Protein AF-0000000079471180 (afdb_homodimer)

Radius of gyration: 21.15 Å; Cα contacts (8 Å, |Δi|>4): 676; chains: 2; bounding box: 37×64×53 Å

Secondary structure (DSSP, 8-state):
--EEE--GGGGGGHHHHHHHHHHHHHTSSS--TTGGG---GGGGHHHHHTT-EEEEE-TTS-EEEEEEEEEETTEEEEEEEEE-GGGTTSSHHHHHHHHHHHHHHHTT-SEEEEEEESS-TTTHHHHHHTT-EEPPGGG--HHHHHHHHHHHHHHHHHEEEEEEE-/--EEE--GGGGGGHHHHHHHHHHHHHTSSS--SSGGG---GGGGHHHHHTT-EEEEE-TTS-EEEEEEEEEETTEEEEEEEEE-GGGTTSSHHHHHHHHHHHHHHHTT-SEEEEEEESS-TTTHHHHHHTT-EEPPGGG--HHHHHHHHHHHHHHHHHEEEEEEE-

Nearest PDB structures (foldseek):
  4qvt-assembly5_H  TM=8.448E-01  e=2.213E-06  Escherichia coli K-12
  2pdo-assembly1_A  TM=8.383E-01  e=2.213E-06  Shigella flexneri 2a str. 2457T
  4qvt-assembly2_D  TM=8.418E-01  e=2.514E-06  Escherichia coli K-12
  5isv-assembly2_B  TM=8.733E-01  e=1.701E-05  Escherichia coli O157:H7
  2cnt-assembly4_D  TM=8.100E-01  e=5.026E-05  Salmonella enterica subsp. enterica serovar Typhimurium str. LT2

Solvent-accessible surface area (backbone atoms only — not comparable to full-atom values): 17245 Å² total; per-residue (Å²): 124,52,73,42,73,53,54,82,86,48,34,75,52,48,35,53,27,43,43,37,6,26,54,28,5,58,52,13,82,8,49,39,51,61,55,68,62,54,56,50,46,76,69,46,48,65,24,47,75,70,69,35,25,34,27,31,28,45,95,84,68,42,70,42,26,40,40,35,32,48,80,55,98,48,30,38,34,50,75,48,73,34,46,20,56,96,55,54,94,67,55,54,66,57,54,49,52,51,50,52,53,51,50,40,49,75,73,65,31,49,31,38,34,38,70,45,27,52,58,28,66,77,35,31,52,40,42,39,76,72,60,31,40,76,51,52,81,92,72,47,54,64,72,55,49,50,51,50,50,53,52,38,51,52,55,43,66,30,51,40,42,35,37,29,78,95,123,51,74,42,74,54,54,83,86,46,33,77,53,49,35,54,28,43,44,38,6,25,54,28,5,55,54,14,81,7,46,39,53,59,56,68,63,54,55,51,46,75,69,45,47,65,25,47,75,69,70,35,27,34,28,30,29,45,95,84,68,44,71,42,27,39,40,35,32,47,78,55,98,49,31,39,34,49,74,48,73,34,47,19,58,95,56,53,94,68,56,54,66,57,54,49,52,50,51,52,52,52,49,40,48,75,72,65,31,48,31,38,34,36,70,44,28,51,59,31,65,77,34,32,52,41,42,40,75,72,61,32,41,77,50,51,81,92,73,47,54,65,72,57,47,52,52,50,51,54,51,38,50,54,51,42,67,30,51,42,42,34,36,29,81,93

Sequence (332 aa):
MIVRLATEADLPRLPEIELSAVDAFLTTSIPPGPLSTVTPAEGWRDALEHGTLWVIDGQQGTPVGFLGAHRDRGELHILEFDVEVGHQGKGLGRLLLNHVIAWARAEGLSEVTLTTFRSIAWNGPFYGKMGFVEIPDADMPRHLADTLKAERARNLEERCAMWLILMIVRLATEADLPRLPEIELSAVDAFLTTSIPPGPLSTVTPAEGWRDALEHGTLWVIDGQQGTPVGFLGAHRDRGELHILEFDVEVGHQGKGLGRLLLNHVIAWARAEGLSEVTLTTFRSIAWNGPFYGKMGFVEIPDADMPRHLADTLKAERARNLEERCAMWLIL

InterPro domains:
  IPR000182 GNAT domain [PF00583] (46-132)
  IPR000182 GNAT domain [PS51186] (1-151)
  IPR016181 Acyl-CoA N-acyltransferase [SSF55729] (1-139)

Organism: NCBI:txid2803784

pLDDT: mean 86.08, std 16.42, range [31.69, 98.56]

Structure (mmCIF, N/CA/C/O backbone):
data_AF-0000000079471180-model_v1
#
loop_
_entity.id
_entity.type
_entity.pdbx_description
1 polymer 'GNAT family N-acetyltransferase'
#
loop_
_atom_site.group_PDB
_atom_site.id
_atom_site.type_symbol
_atom_site.label_atom_id
_atom_site.label_alt_id
_atom_site.label_comp_id
_atom_site.label_asym_id
_atom_site.label_entity_id
_atom_site.label_seq_id
_atom_site.pdbx_PDB_ins_code
_atom_site.Cartn_x
_atom_site.Cartn_y
_atom_site.Cartn_z
_atom_site.occupancy
_atom_site.B_iso_or_equiv
_atom_site.auth_seq_id
_atom_site.auth_comp_id
_atom_site.auth_asym_id
_atom_site.auth_atom_id
_atom_site.pdbx_PDB_model_num
ATOM 1 N N . MET A 1 1 ? -1.801 27.359 -8.977 1 73.81 1 MET A N 1
ATOM 2 C CA . MET A 1 1 ? -2.271 26.375 -7.996 1 73.81 1 MET A CA 1
ATOM 3 C C . MET A 1 1 ? -2.279 26.984 -6.594 1 73.81 1 MET A C 1
ATOM 5 O O . MET A 1 1 ? -1.297 27.594 -6.168 1 73.81 1 MET A O 1
ATOM 9 N N . ILE A 1 2 ? -3.459 27.109 -6.082 1 88.56 2 ILE A N 1
ATOM 10 C CA . ILE A 1 2 ? -3.693 27.859 -4.852 1 88.56 2 ILE A CA 1
ATOM 11 C C . ILE A 1 2 ? -4.016 26.891 -3.713 1 88.56 2 ILE A C 1
ATOM 13 O O . ILE A 1 2 ? -4.82 25.969 -3.883 1 88.56 2 ILE A O 1
ATOM 17 N N . VAL A 1 3 ? -3.273 27.062 -2.584 1 96.69 3 VAL A N 1
ATOM 18 C CA . VAL A 1 3 ? -3.621 26.359 -1.352 1 96.69 3 VAL A CA 1
ATOM 19 C C . VAL A 1 3 ? -4.602 27.203 -0.538 1 96.69 3 VAL A C 1
ATOM 21 O O . VAL A 1 3 ? -4.398 28.406 -0.36 1 96.69 3 VAL A O 1
ATOM 24 N N . ARG A 1 4 ? -5.66 26.594 -0.109 1 97 4 ARG A N 1
ATOM 25 C CA . ARG A 1 4 ? -6.652 27.281 0.708 1 97 4 ARG A CA 1
ATOM 26 C C . ARG A 1 4 ? -7.293 26.344 1.715 1 97 4 ARG A C 1
ATOM 28 O O . ARG A 1 4 ? -7.156 25.125 1.601 1 97 4 ARG A O 1
ATOM 35 N N . LEU A 1 5 ? -8.031 26.984 2.674 1 97.5 5 LEU A N 1
ATOM 36 C CA . LEU A 1 5 ? -8.867 26.172 3.547 1 97.5 5 LEU A CA 1
ATOM 37 C C . LEU A 1 5 ? -10.023 25.547 2.766 1 97.5 5 LEU A C 1
ATOM 39 O O . LEU A 1 5 ? -10.609 26.203 1.902 1 97.5 5 LEU A O 1
ATOM 43 N N . ALA A 1 6 ? -10.305 24.312 3.107 1 97.62 6 ALA A N 1
ATOM 44 C CA . ALA A 1 6 ? -11.43 23.641 2.479 1 97.62 6 ALA A CA 1
ATOM 45 C C . ALA A 1 6 ? -12.758 24.25 2.926 1 97.62 6 ALA A C 1
ATOM 47 O O . ALA A 1 6 ? -12.844 24.844 4 1 97.62 6 ALA A O 1
ATOM 48 N N . THR A 1 7 ? -13.758 24.141 2.074 1 96.62 7 THR A N 1
ATOM 49 C CA . THR A 1 7 ? -15.141 24.469 2.406 1 96.62 7 THR A CA 1
ATOM 50 C C . THR A 1 7 ? -16.031 23.219 2.332 1 96.62 7 THR A C 1
ATOM 52 O O . THR A 1 7 ? -15.586 22.156 1.892 1 96.62 7 THR A O 1
ATOM 55 N N . GLU A 1 8 ? -17.297 23.359 2.807 1 96.19 8 GLU A N 1
ATOM 56 C CA . GLU A 1 8 ? -18.25 22.266 2.752 1 96.19 8 GLU A CA 1
ATOM 57 C C . GLU A 1 8 ? -18.391 21.719 1.331 1 96.19 8 GLU A C 1
ATOM 59 O O . GLU A 1 8 ? -18.562 20.516 1.132 1 96.19 8 GLU A O 1
ATOM 64 N N . ALA A 1 9 ? -18.25 22.562 0.424 1 95.31 9 ALA A N 1
ATOM 65 C CA . ALA A 1 9 ? -18.453 22.203 -0.976 1 95.31 9 ALA A CA 1
ATOM 66 C C . ALA A 1 9 ? -17.344 21.297 -1.474 1 95.31 9 ALA A C 1
ATOM 68 O O . ALA A 1 9 ? -17.5 20.609 -2.49 1 95.31 9 ALA A O 1
ATOM 69 N N . ASP A 1 10 ? -16.219 21.25 -0.769 1 96.25 10 ASP A N 1
ATOM 70 C CA . ASP A 1 10 ? -15.07 20.484 -1.214 1 96.25 10 ASP A CA 1
ATOM 71 C C . ASP A 1 10 ? -15.133 19.047 -0.689 1 96.25 10 ASP A C 1
ATOM 73 O O . ASP A 1 10 ? -14.445 18.172 -1.205 1 96.25 10 ASP A O 1
ATOM 77 N N . LEU A 1 11 ? -15.938 18.797 0.336 1 95.94 11 LEU A N 1
ATOM 78 C CA . LEU A 1 11 ? -15.891 17.562 1.105 1 95.94 11 LEU A CA 1
ATOM 79 C C . LEU A 1 11 ? -16.156 16.359 0.212 1 95.94 11 LEU A C 1
ATOM 81 O O . LEU A 1 11 ? -15.461 15.344 0.296 1 95.94 11 LEU A O 1
ATOM 85 N N . PRO A 1 12 ? -17.078 16.438 -0.77 1 93.12 12 PRO A N 1
ATOM 86 C CA . PRO A 1 12 ? -17.391 15.258 -1.582 1 93.12 12 PRO A CA 1
ATOM 87 C C . PRO A 1 12 ? -16.219 14.836 -2.469 1 93.12 12 PRO A C 1
ATOM 89 O O . PRO A 1 12 ? -16.125 13.672 -2.859 1 93.12 12 PRO A O 1
ATOM 92 N N . ARG A 1 13 ? -15.312 15.734 -2.707 1 93.75 13 ARG A N 1
ATOM 93 C CA . ARG A 1 13 ? -14.195 15.492 -3.613 1 93.75 13 ARG A CA 1
ATOM 94 C C . ARG A 1 13 ? -13.055 14.766 -2.898 1 93.75 13 ARG A C 1
ATOM 96 O O . ARG A 1 13 ? -12.25 14.086 -3.533 1 93.75 13 ARG A O 1
ATOM 103 N N . LEU A 1 14 ? -13.031 14.797 -1.594 1 93.25 14 LEU A N 1
ATOM 104 C CA . LEU A 1 14 ? -11.859 14.359 -0.842 1 93.25 14 LEU A CA 1
ATOM 105 C C . LEU A 1 14 ? -11.719 12.844 -0.889 1 93.25 14 LEU A C 1
ATOM 107 O O . LEU A 1 14 ? -10.641 12.328 -1.164 1 93.25 14 LEU A O 1
ATOM 111 N N . PRO A 1 15 ? -12.836 12.094 -0.724 1 87.69 15 PRO A N 1
ATOM 112 C CA . PRO A 1 15 ? -12.695 10.641 -0.842 1 87.69 15 PRO A CA 1
ATOM 113 C C . PRO A 1 15 ? -12.219 10.203 -2.227 1 87.69 15 PRO A C 1
ATOM 115 O O . PRO A 1 15 ? -11.508 9.211 -2.354 1 87.69 15 PRO A O 1
ATOM 118 N N . GLU A 1 16 ? -12.562 10.93 -3.246 1 83.31 16 GLU A N 1
ATOM 119 C CA . GLU A 1 16 ? -12.141 10.609 -4.605 1 83.31 16 GLU A CA 1
ATOM 120 C C . GLU A 1 16 ? -10.633 10.812 -4.777 1 83.31 16 GLU A C 1
ATOM 122 O O . GLU A 1 16 ? -9.977 10.031 -5.461 1 83.31 16 GLU A O 1
ATOM 127 N N . ILE A 1 17 ? -10.172 11.836 -4.188 1 86.25 17 ILE A N 1
ATOM 128 C CA . ILE A 1 17 ? -8.742 12.109 -4.234 1 86.25 17 ILE A CA 1
ATOM 129 C C . ILE A 1 17 ? -7.98 11 -3.518 1 86.25 17 ILE A C 1
ATOM 131 O O . ILE A 1 17 ? -6.984 10.484 -4.035 1 86.25 17 ILE A O 1
ATOM 135 N N . GLU A 1 18 ? -8.5 10.672 -2.299 1 83.31 18 GLU A N 1
ATOM 136 C CA . GLU A 1 18 ? -7.875 9.602 -1.522 1 83.31 18 GLU A CA 1
ATOM 137 C C . GLU A 1 18 ? -7.879 8.289 -2.295 1 83.31 18 GLU A C 1
ATOM 139 O O . GLU A 1 18 ? -6.859 7.594 -2.354 1 83.31 18 GLU A O 1
ATOM 144 N N . LEU A 1 19 ? -8.984 8.016 -2.895 1 75.56 19 LEU A N 1
ATOM 145 C CA . LEU A 1 19 ? -9.125 6.785 -3.67 1 75.56 19 LEU A CA 1
ATOM 146 C C . LEU A 1 19 ? -8.164 6.777 -4.852 1 75.56 19 LEU A C 1
ATOM 148 O O . LEU A 1 19 ? -7.551 5.75 -5.152 1 75.56 19 LEU A O 1
ATOM 152 N N . SER A 1 20 ? -8.102 7.902 -5.512 1 72.56 20 SER A N 1
ATOM 153 C CA . SER A 1 20 ? -7.184 8.039 -6.641 1 72.56 20 SER A CA 1
ATOM 154 C C . SER A 1 20 ? -5.742 7.785 -6.211 1 72.56 20 SER A C 1
ATOM 156 O O . SER A 1 20 ? -4.98 7.148 -6.938 1 72.56 20 SER A O 1
ATOM 158 N N . ALA A 1 21 ? -5.484 8.281 -5.039 1 70.06 21 ALA A N 1
ATOM 159 C CA . ALA A 1 21 ? -4.125 8.141 -4.52 1 70.06 21 ALA A CA 1
ATOM 160 C C . ALA A 1 21 ? -3.846 6.695 -4.113 1 70.06 21 ALA A C 1
ATOM 162 O O . ALA A 1 21 ? -2.729 6.203 -4.281 1 70.06 21 ALA A O 1
ATOM 163 N N . VAL A 1 22 ? -5 6.035 -3.562 1 63.34 22 VAL A N 1
ATOM 164 C CA . VAL A 1 22 ? -4.898 4.641 -3.141 1 63.34 22 VAL A CA 1
ATOM 165 C C . VAL A 1 22 ? -4.824 3.734 -4.367 1 63.34 22 VAL A C 1
ATOM 167 O O . VAL A 1 22 ? -4.082 2.752 -4.379 1 63.34 22 VAL A O 1
ATOM 170 N N . ASP A 1 23 ? -5.879 3.957 -5.23 1 54.88 23 ASP A N 1
ATOM 171 C CA . ASP A 1 23 ? -5.934 3.145 -6.445 1 54.88 23 ASP A CA 1
ATOM 172 C C . ASP A 1 23 ? -4.582 3.133 -7.156 1 54.88 23 ASP A C 1
ATOM 174 O O . ASP A 1 23 ? -4.168 2.105 -7.699 1 54.88 23 ASP A O 1
ATOM 178 N N . ALA A 1 24 ? -4.137 4.246 -7.102 1 47 24 ALA A N 1
ATOM 179 C CA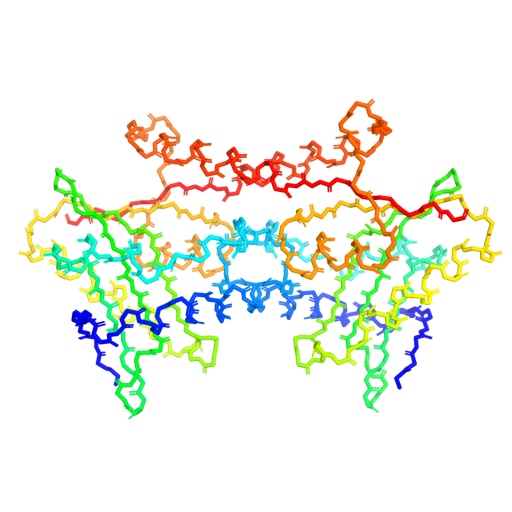 . ALA A 1 24 ? -2.793 4.281 -7.672 1 47 24 ALA A CA 1
ATOM 180 C C . ALA A 1 24 ? -1.865 3.312 -6.945 1 47 24 ALA A C 1
ATOM 182 O O . ALA A 1 24 ? -0.918 2.787 -7.535 1 47 24 ALA A O 1
ATOM 183 N N . PHE A 1 25 ? -2.42 3.152 -5.523 1 45.88 25 PHE A N 1
ATOM 184 C CA . PHE A 1 25 ? -1.737 2.24 -4.613 1 45.88 25 PHE A CA 1
ATOM 185 C C . PHE A 1 25 ? -2.053 0.792 -4.961 1 45.88 25 PHE A C 1
ATOM 187 O O . PHE A 1 25 ? -1.219 -0.095 -4.766 1 45.88 25 PHE A O 1
ATOM 194 N N . LEU A 1 26 ? -3.467 0.542 -4.984 1 43.09 26 LEU A N 1
ATOM 195 C CA . LEU A 1 26 ? -3.994 -0.809 -5.141 1 43.09 26 LEU A CA 1
ATOM 196 C C . LEU A 1 26 ? -3.127 -1.626 -6.09 1 43.09 26 LEU A C 1
ATOM 198 O O . LEU A 1 26 ? -3.205 -2.855 -6.109 1 43.09 26 LEU A O 1
ATOM 202 N N . THR A 1 27 ? -2.646 -1.006 -6.953 1 36.5 27 THR A N 1
ATOM 203 C CA . THR A 1 27 ? -1.873 -1.945 -7.758 1 36.5 27 THR A CA 1
ATOM 204 C C . THR A 1 27 ? -0.656 -2.447 -6.984 1 36.5 27 THR A C 1
ATOM 206 O O . THR A 1 27 ? 0.003 -3.4 -7.402 1 36.5 27 THR A O 1
ATOM 209 N N . THR A 1 28 ? -0.182 -1.726 -5.98 1 35.56 28 THR A N 1
ATOM 210 C CA . THR A 1 28 ? 1.049 -2.145 -5.32 1 35.56 28 THR A CA 1
ATOM 211 C C . THR A 1 28 ? 0.744 -2.785 -3.967 1 35.56 28 THR A C 1
ATOM 213 O O . THR A 1 28 ? -0.317 -2.547 -3.387 1 35.56 28 THR A O 1
ATOM 216 N N . SER A 1 29 ? 1.561 -3.789 -3.471 1 35 29 SER A N 1
ATOM 217 C CA . SER A 1 29 ? 1.477 -4.73 -2.357 1 35 29 SER A CA 1
ATOM 218 C C . SER A 1 29 ? 1.128 -4.016 -1.056 1 35 29 SER A C 1
ATOM 220 O O . SER A 1 29 ? 1.164 -4.621 0.018 1 35 29 SER A O 1
ATOM 222 N N . ILE A 1 30 ? 1.458 -2.818 -0.934 1 36.19 30 ILE A N 1
ATOM 223 C CA . ILE A 1 30 ? 1.238 -2.316 0.418 1 36.19 30 ILE A CA 1
ATOM 224 C C . ILE A 1 30 ? -0.255 -2.104 0.653 1 36.19 30 ILE A C 1
ATOM 226 O O . ILE A 1 30 ? -0.926 -1.44 -0.141 1 36.19 30 ILE A O 1
ATOM 230 N N . PRO A 1 31 ? -0.917 -2.936 1.616 1 33.34 31 PRO A N 1
ATOM 231 C CA . PRO A 1 31 ? -2.348 -2.781 1.889 1 33.34 31 PRO A CA 1
ATOM 232 C C . PRO A 1 31 ? -2.74 -1.336 2.184 1 33.34 31 PRO A C 1
ATOM 234 O O . PRO A 1 31 ? -2.031 -0.637 2.914 1 33.34 31 PRO A O 1
ATOM 237 N N . PRO A 1 32 ? -3.328 -0.629 1.112 1 36.28 32 PRO A N 1
ATOM 238 C CA . PRO A 1 32 ? -3.98 0.498 1.783 1 36.28 32 PRO A CA 1
ATOM 239 C C . PRO A 1 32 ? -4.422 0.161 3.205 1 36.28 32 PRO A C 1
ATOM 241 O O . PRO A 1 32 ? -4.641 -1.01 3.529 1 36.28 32 PRO A O 1
ATOM 244 N N . GLY A 1 33 ? -4.023 0.779 4.176 1 34.44 33 GLY A N 1
ATOM 245 C CA . GLY A 1 33 ? -4.965 0.477 5.242 1 34.44 33 GLY A CA 1
ATOM 246 C C . GLY A 1 33 ? -6.305 -0.013 4.73 1 34.44 33 GLY A C 1
ATOM 247 O O . GLY A 1 33 ? -6.555 -0.016 3.523 1 34.44 33 GLY A O 1
ATOM 248 N N . PRO A 1 34 ? -7.059 -0.844 5.316 1 32.12 34 PRO A N 1
ATOM 249 C CA . PRO A 1 34 ? -8.352 -1.177 4.711 1 32.12 34 PRO A CA 1
ATOM 250 C C . PRO A 1 34 ? -8.742 -0.218 3.588 1 32.12 34 PRO A C 1
ATOM 252 O O . PRO A 1 34 ? -8.781 0.997 3.797 1 32.12 34 PRO A O 1
ATOM 255 N N . LEU A 1 35 ? -8.141 -0.272 2.375 1 40.53 35 LEU A N 1
ATOM 256 C CA . LEU A 1 35 ? -8.781 0.442 1.273 1 40.53 35 LEU A CA 1
ATOM 257 C C . LEU A 1 35 ? -10.133 1.006 1.698 1 40.53 35 LEU A C 1
ATOM 259 O O . LEU A 1 35 ? -10.625 1.96 1.096 1 40.53 35 LEU A O 1
ATOM 263 N N . SER A 1 36 ? -10.703 0.083 2.348 1 40.72 36 SER A N 1
ATOM 264 C CA . SER A 1 36 ? -12.031 0.528 2.77 1 40.72 36 SER A CA 1
ATOM 265 C C . SER A 1 36 ? -11.961 1.892 3.451 1 40.72 36 SER A C 1
ATOM 267 O O . SER A 1 36 ? -12.992 2.521 3.691 1 40.72 36 SER A O 1
ATOM 269 N N . THR A 1 37 ? -10.891 2.363 4.152 1 55.03 37 THR A N 1
ATOM 270 C CA . THR A 1 37 ? -11.617 3.354 4.941 1 55.03 37 THR A CA 1
ATOM 271 C C . THR A 1 37 ? -11.242 4.77 4.512 1 55.03 37 THR A C 1
ATOM 273 O O . THR A 1 37 ? -10.375 5.398 5.121 1 55.03 37 THR A O 1
ATOM 276 N N . VAL A 1 38 ? -11.156 4.801 2.939 1 70 38 VAL A N 1
ATOM 277 C CA . VAL A 1 38 ? -11.258 6.219 2.617 1 70 38 VAL A CA 1
ATOM 278 C C . VAL A 1 38 ? -12.133 6.926 3.652 1 70 38 VAL A C 1
ATOM 280 O O . VAL A 1 38 ? -13.156 6.387 4.078 1 70 38 VAL A O 1
ATOM 283 N N . THR A 1 39 ? -11.523 7.859 4.02 1 79.56 39 THR A N 1
ATOM 284 C CA . THR A 1 39 ? -12.328 8.641 4.945 1 79.56 39 THR A CA 1
ATOM 285 C C . THR A 1 39 ? -13.523 9.266 4.227 1 79.56 39 THR A C 1
ATOM 287 O O . THR A 1 39 ? -13.352 10.031 3.273 1 79.56 39 THR A O 1
ATOM 290 N N . PRO A 1 40 ? -14.695 8.852 4.676 1 86.38 40 PRO A N 1
ATOM 291 C CA . PRO A 1 40 ? -15.852 9.523 4.074 1 86.38 40 PRO A CA 1
ATOM 292 C C . PRO A 1 40 ? -15.852 11.031 4.305 1 86.38 40 PRO A C 1
ATOM 294 O O . PRO A 1 40 ? -15.164 11.516 5.207 1 86.38 40 PRO A O 1
ATOM 297 N N . ALA A 1 41 ? -16.625 11.703 3.436 1 91.56 41 ALA A N 1
ATOM 298 C CA . ALA A 1 41 ? -16.703 13.156 3.523 1 91.56 41 ALA A CA 1
ATOM 299 C C . ALA A 1 41 ? -17.016 13.602 4.949 1 91.56 41 ALA A C 1
ATOM 301 O O . ALA A 1 41 ? -16.406 14.547 5.457 1 91.56 41 ALA A O 1
ATOM 302 N N . GLU A 1 42 ? -17.891 12.875 5.574 1 91.56 42 GLU A N 1
ATOM 303 C CA . GLU A 1 42 ? -18.344 13.242 6.914 1 91.56 42 GLU A CA 1
ATOM 304 C C . GLU A 1 42 ? -17.203 13.102 7.934 1 91.56 42 GLU A C 1
ATOM 306 O O . GLU A 1 42 ? -17.219 13.766 8.977 1 91.56 42 GLU A O 1
ATOM 311 N N . GLY A 1 43 ? -16.25 12.344 7.59 1 93.19 43 GLY A N 1
ATOM 312 C CA . GLY A 1 43 ? -15.125 12.133 8.477 1 93.19 43 GLY A CA 1
ATOM 313 C C . GLY A 1 43 ? -14.211 13.344 8.586 1 93.19 43 GLY A C 1
ATOM 314 O O . GLY A 1 43 ? -13.398 13.43 9.508 1 93.19 43 GLY A O 1
ATOM 315 N N . TRP A 1 44 ? -14.406 14.344 7.703 1 95.38 44 TRP A N 1
ATOM 316 C CA . TRP A 1 44 ? -13.523 15.508 7.664 1 95.38 44 TRP A CA 1
ATOM 317 C C . TRP A 1 44 ? -14.203 16.719 8.289 1 95.38 44 TRP A C 1
ATOM 319 O O . TRP A 1 44 ? -13.633 17.812 8.312 1 95.38 44 TRP A O 1
ATOM 329 N N . ARG A 1 45 ? -15.367 16.562 8.891 1 95.56 45 ARG A N 1
ATOM 330 C CA . ARG A 1 45 ? -16.125 17.688 9.414 1 95.56 45 ARG A CA 1
ATOM 331 C C . ARG A 1 45 ? -15.398 18.344 10.594 1 95.56 45 ARG A C 1
ATOM 333 O O . ARG A 1 45 ? -15.383 19.562 10.727 1 95.56 45 ARG A O 1
ATOM 340 N N . ASP A 1 46 ? -14.859 17.484 11.422 1 95.69 46 ASP A N 1
ATOM 341 C CA . ASP A 1 46 ? -14.141 18.031 12.57 1 95.69 46 ASP A CA 1
ATOM 342 C C . ASP A 1 46 ? -12.969 18.906 12.125 1 95.69 46 ASP A C 1
ATOM 344 O O . ASP A 1 46 ? -12.812 20.031 12.602 1 95.69 46 ASP A O 1
ATOM 348 N N . ALA A 1 47 ? -12.211 18.438 11.203 1 97.56 47 ALA A N 1
ATOM 349 C CA . ALA A 1 47 ? -11.078 19.188 10.688 1 97.56 47 ALA A CA 1
ATOM 350 C C . ALA A 1 47 ? -11.539 20.469 9.992 1 97.56 47 ALA A C 1
ATOM 352 O O . ALA A 1 47 ? -10.914 21.531 10.133 1 97.56 47 ALA A O 1
ATOM 353 N N . LEU A 1 48 ? -12.609 20.328 9.273 1 97.69 48 LEU A N 1
ATOM 354 C CA . LEU A 1 48 ? -13.188 21.484 8.602 1 97.69 48 LEU A CA 1
ATOM 355 C C . LEU A 1 48 ? -13.578 22.562 9.609 1 97.69 48 LEU A C 1
ATOM 357 O O . LEU A 1 48 ? -13.211 23.734 9.453 1 97.69 48 LEU A O 1
ATOM 361 N N . GLU A 1 49 ? -14.258 22.188 10.633 1 96.88 49 GLU A N 1
ATOM 362 C CA . GLU A 1 49 ? -14.773 23.109 11.641 1 96.88 49 GLU A CA 1
ATOM 363 C C . GLU A 1 49 ? -13.641 23.766 12.414 1 96.88 49 GLU A C 1
ATOM 365 O O . GLU A 1 49 ? -13.766 24.906 12.859 1 96.88 49 GLU A O 1
ATOM 370 N N . HIS A 1 50 ? -12.562 23.109 12.547 1 97.12 50 HIS A N 1
ATOM 371 C CA . HIS A 1 50 ? -11.461 23.625 13.352 1 97.12 50 HIS A CA 1
ATOM 372 C C . HIS A 1 50 ? -10.43 24.344 12.484 1 97.12 50 HIS A C 1
ATOM 374 O O . HIS A 1 50 ? -9.406 24.812 12.992 1 97.12 50 HIS A O 1
ATOM 380 N N . GLY A 1 51 ? -10.672 24.328 11.203 1 97.31 51 GLY A N 1
ATOM 381 C CA . GLY A 1 51 ? -9.789 25.062 10.312 1 97.31 51 GLY A CA 1
ATOM 382 C C . GLY A 1 51 ? -8.461 24.359 10.078 1 97.31 51 GLY A C 1
ATOM 383 O O . GLY A 1 51 ? -7.422 25 9.961 1 97.31 51 GLY A O 1
ATOM 384 N N . THR A 1 52 ? -8.492 23.016 10.055 1 98.44 52 THR A N 1
ATOM 385 C CA . THR A 1 52 ? -7.266 22.266 9.836 1 98.44 52 THR A CA 1
ATOM 386 C C . THR A 1 52 ? -7.418 21.328 8.641 1 98.44 52 THR A C 1
ATOM 388 O O . THR A 1 52 ? -6.906 20.203 8.648 1 98.44 52 THR A O 1
ATOM 391 N N . LEU A 1 53 ? -8.211 21.703 7.703 1 98.56 53 LEU A N 1
ATOM 392 C CA . LEU A 1 53 ? -8.406 21.016 6.426 1 98.56 53 LEU A CA 1
ATOM 393 C C . LEU A 1 53 ? -8.094 21.953 5.262 1 98.56 53 LEU A C 1
ATOM 395 O O . LEU A 1 53 ? -8.75 22.984 5.094 1 98.56 53 LEU A O 1
ATOM 399 N N . TRP A 1 54 ? -7.051 21.609 4.469 1 98.44 54 TRP A N 1
ATOM 400 C CA . TRP A 1 54 ? -6.617 22.422 3.342 1 98.44 54 TRP A CA 1
ATOM 401 C C . TRP A 1 54 ? -6.766 21.672 2.029 1 98.44 54 TRP A C 1
ATOM 403 O O . TRP A 1 54 ? -6.648 20.438 2 1 98.44 54 TRP A O 1
ATOM 413 N N . VAL A 1 55 ? -7.012 22.391 0.98 1 97.69 55 VAL A N 1
ATOM 414 C CA . VAL A 1 55 ? -7.039 21.828 -0.365 1 97.69 55 VAL A CA 1
ATOM 415 C C . VAL A 1 55 ? -6.133 22.641 -1.286 1 97.69 55 VAL A C 1
ATOM 417 O O . VAL A 1 55 ? -5.812 23.797 -0.996 1 97.69 55 VAL A O 1
ATOM 420 N N . ILE A 1 56 ? -5.656 21.969 -2.262 1 96.31 56 ILE A N 1
ATOM 421 C CA . ILE A 1 56 ? -4.977 22.641 -3.365 1 96.31 56 ILE A CA 1
ATOM 422 C C . ILE A 1 56 ? -5.812 22.5 -4.637 1 96.31 56 ILE A C 1
ATOM 424 O O . ILE A 1 56 ? -6.188 21.406 -5.031 1 96.31 56 ILE A O 1
ATOM 428 N N . ASP A 1 57 ? -6.113 23.625 -5.258 1 93.5 57 ASP A N 1
ATOM 429 C CA . ASP A 1 57 ? -6.992 23.656 -6.422 1 93.5 57 ASP A CA 1
ATOM 430 C C . ASP A 1 57 ? -6.215 23.375 -7.707 1 93.5 57 ASP A C 1
ATOM 432 O O . ASP A 1 57 ? -5.074 23.828 -7.855 1 93.5 57 ASP A O 1
ATOM 436 N N . GLY A 1 58 ? -6.949 22.547 -8.586 1 86.62 58 GLY A N 1
ATOM 437 C CA . GLY A 1 58 ? -6.465 22.406 -9.953 1 86.62 58 GLY A CA 1
ATOM 438 C C . GLY A 1 58 ? -6.914 23.547 -10.859 1 86.62 58 GLY A C 1
ATOM 439 O O . GLY A 1 58 ? -7.184 24.656 -10.383 1 86.62 58 GLY A O 1
ATOM 440 N N . GLN A 1 59 ? -6.859 23.297 -12.172 1 79.56 59 GLN A N 1
ATOM 441 C CA . GLN A 1 59 ? -7.129 24.297 -13.195 1 79.56 59 GLN A CA 1
ATOM 442 C C . GLN A 1 59 ? -8.578 24.766 -13.133 1 79.56 59 GLN A C 1
ATOM 444 O O . GLN A 1 59 ? -8.867 25.938 -13.375 1 79.56 59 GLN A O 1
ATOM 449 N N . GLN A 1 60 ? -9.477 24.031 -12.727 1 78.75 60 GLN A N 1
ATOM 450 C CA . GLN A 1 60 ? -10.875 24.422 -12.781 1 78.75 60 GLN A CA 1
ATOM 451 C C . GLN A 1 60 ? -11.414 24.734 -11.391 1 78.75 60 GLN A C 1
ATOM 453 O O . GLN A 1 60 ? -12.633 24.734 -11.172 1 78.75 60 GLN A O 1
ATOM 458 N N . GLY A 1 61 ? -10.5 24.984 -10.445 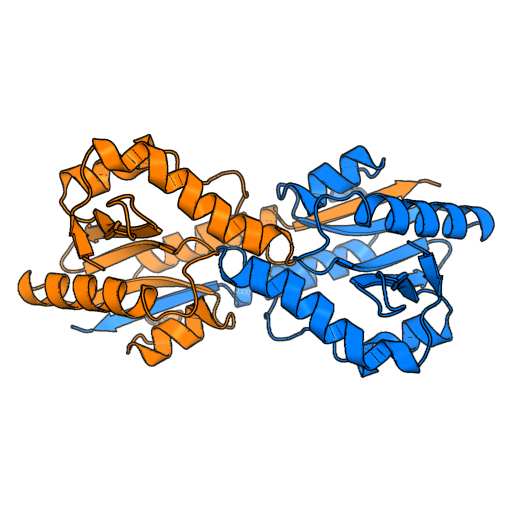1 83.56 61 GLY A N 1
ATOM 459 C CA . GLY A 1 61 ? -10.945 25.312 -9.094 1 83.56 61 GLY A CA 1
ATOM 460 C C . GLY A 1 61 ? -11.398 24.094 -8.312 1 83.56 61 GLY A C 1
ATOM 461 O O . GLY A 1 61 ? -11.984 24.234 -7.23 1 83.56 61 GLY A O 1
ATOM 462 N N . THR A 1 62 ? -11.242 23 -8.852 1 90.38 62 THR A N 1
ATOM 463 C CA . THR A 1 62 ? -11.57 21.766 -8.156 1 90.38 62 THR A CA 1
ATOM 464 C C . THR A 1 62 ? -10.359 21.219 -7.402 1 90.38 62 THR A C 1
ATOM 466 O O . THR A 1 62 ? -9.242 21.25 -7.922 1 90.38 62 THR A O 1
ATOM 469 N N . PRO A 1 63 ? -10.625 20.844 -6.168 1 96 63 PRO A N 1
ATOM 470 C CA . PRO A 1 63 ? -9.484 20.312 -5.418 1 96 63 PRO A CA 1
ATOM 471 C C . PRO A 1 63 ? -8.836 19.109 -6.105 1 96 63 PRO A C 1
ATOM 473 O O . PRO A 1 63 ? -9.531 18.234 -6.602 1 96 63 PRO A O 1
ATOM 476 N N . VAL A 1 64 ? -7.48 19.094 -6.164 1 94.56 64 VAL A N 1
ATOM 477 C CA . VAL A 1 64 ? -6.73 17.969 -6.723 1 94.56 64 VAL A CA 1
ATOM 478 C C . VAL A 1 64 ? -5.828 17.359 -5.648 1 94.56 64 VAL A C 1
ATOM 480 O O . VAL A 1 64 ? -5.137 16.375 -5.898 1 94.56 64 VAL A O 1
ATOM 483 N N . GLY A 1 65 ? -5.766 17.922 -4.488 1 94.19 65 GLY A N 1
ATOM 484 C CA . GLY A 1 65 ? -5.059 17.438 -3.312 1 94.19 65 GLY A CA 1
ATOM 485 C C . GLY A 1 65 ? -5.602 18.016 -2.018 1 94.19 65 GLY A C 1
ATOM 486 O O . GLY A 1 65 ? -6.32 19.016 -2.029 1 94.19 65 GLY A O 1
ATOM 487 N N . PHE A 1 66 ? -5.316 17.328 -0.934 1 95.75 66 PHE A N 1
ATOM 488 C CA . PHE A 1 66 ? -5.766 17.875 0.344 1 95.75 66 PHE A CA 1
ATOM 489 C C . PHE A 1 66 ? -4.895 17.359 1.484 1 95.75 66 PHE A C 1
ATOM 491 O O . PHE A 1 66 ? -4.141 16.391 1.312 1 95.75 66 PHE A O 1
ATOM 498 N N . LEU A 1 67 ? -4.914 18.078 2.574 1 96.5 67 LEU A N 1
ATOM 499 C CA . LEU A 1 67 ? -4.293 17.703 3.842 1 96.5 67 LEU A CA 1
ATOM 500 C C . LEU A 1 67 ? -5.227 18 5.012 1 96.5 67 LEU A C 1
ATOM 502 O O . LEU A 1 67 ? -5.711 19.125 5.16 1 96.5 67 LEU A O 1
ATOM 506 N N . GLY A 1 68 ? -5.598 16.969 5.727 1 96.75 68 GLY A N 1
ATOM 507 C CA . GLY A 1 68 ? -6.367 17.094 6.957 1 96.75 68 GLY A CA 1
ATOM 508 C C . GLY A 1 68 ? -5.551 16.797 8.203 1 96.75 68 GLY A C 1
ATOM 509 O O . GLY A 1 68 ? -4.727 15.883 8.211 1 96.75 68 GLY A O 1
ATOM 510 N N . ALA A 1 69 ? -5.777 17.594 9.258 1 97.56 69 ALA A N 1
ATOM 511 C CA . ALA A 1 69 ? -4.988 17.469 10.484 1 97.56 69 ALA A CA 1
ATOM 512 C C . ALA A 1 69 ? -5.855 17.672 11.719 1 97.56 69 ALA A C 1
ATOM 514 O O . ALA A 1 69 ? -7.02 18.062 11.609 1 97.56 69 ALA A O 1
ATOM 515 N N . HIS A 1 70 ? -5.305 17.281 12.82 1 96.94 70 HIS A N 1
ATOM 516 C CA . HIS A 1 70 ? -5.887 17.5 14.141 1 96.94 70 HIS A CA 1
ATOM 517 C C . HIS A 1 70 ? -4.961 18.328 15.016 1 96.94 70 HIS A C 1
ATOM 519 O O . HIS A 1 70 ? -3.775 18.016 15.148 1 96.94 70 HIS A O 1
ATOM 525 N N . ARG A 1 71 ? -5.504 19.375 15.578 1 96.56 71 ARG A N 1
ATOM 526 C CA . ARG A 1 71 ? -4.738 20.234 16.484 1 96.56 71 ARG A CA 1
ATOM 527 C C . ARG A 1 71 ? -5.02 19.859 17.938 1 96.56 71 ARG A C 1
ATOM 529 O O . ARG A 1 71 ? -6.18 19.781 18.344 1 96.56 71 ARG A O 1
ATOM 536 N N . ASP A 1 72 ? -3.928 19.531 18.656 1 91.06 72 ASP A N 1
ATOM 537 C CA . ASP A 1 72 ? -4.062 19.25 20.078 1 91.06 72 ASP A CA 1
ATOM 538 C C . ASP A 1 72 ? -2.82 19.703 20.844 1 91.06 72 ASP A C 1
ATOM 540 O O . ASP A 1 72 ? -1.703 19.312 20.516 1 91.06 72 ASP A O 1
ATOM 544 N N . ARG A 1 73 ? -2.898 20.422 22.062 1 84.94 73 ARG A N 1
ATOM 545 C CA . ARG A 1 73 ? -1.881 20.781 23.047 1 84.94 73 ARG A CA 1
ATOM 546 C C . ARG A 1 73 ? -0.625 21.328 22.375 1 84.94 73 ARG A C 1
ATOM 548 O O . ARG A 1 73 ? 0.487 20.891 22.688 1 84.94 73 ARG A O 1
ATOM 555 N N . GLY A 1 74 ? -0.762 22.172 21.375 1 92.81 74 GLY A N 1
ATOM 556 C CA . GLY A 1 74 ? 0.4 22.781 20.75 1 92.81 74 GLY A CA 1
ATOM 557 C C . GLY A 1 74 ? 0.967 21.969 19.609 1 92.81 74 GLY A C 1
ATOM 558 O O . GLY A 1 74 ? 2.027 22.281 19.062 1 92.81 74 GLY A O 1
ATOM 559 N N . GLU A 1 75 ? 0.297 20.938 19.219 1 95.5 75 GLU A N 1
ATOM 560 C CA . GLU A 1 75 ? 0.738 20.016 18.172 1 95.5 75 GLU A CA 1
ATOM 561 C C . GLU A 1 75 ? -0.283 19.938 17.047 1 95.5 75 GLU A C 1
ATOM 563 O O . GLU A 1 75 ? -1.49 19.984 17.281 1 95.5 75 GLU A O 1
ATOM 568 N N . LEU A 1 76 ? 0.219 19.922 15.812 1 97.88 76 LEU A N 1
ATOM 569 C CA . LEU A 1 76 ? -0.612 19.594 14.656 1 97.88 76 LEU A CA 1
ATOM 570 C C . LEU A 1 76 ? -0.293 18.203 14.133 1 97.88 76 LEU A C 1
ATOM 572 O O . LEU A 1 76 ? 0.814 17.953 13.656 1 97.88 76 LEU A O 1
ATOM 576 N N . HIS A 1 77 ? -1.266 17.281 14.234 1 97.31 77 HIS A N 1
ATOM 577 C CA . HIS A 1 77 ? -1.08 15.93 13.742 1 97.31 77 HIS A CA 1
A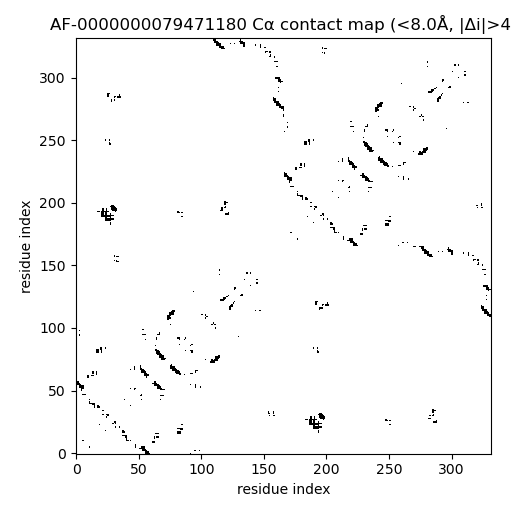TOM 578 C C . HIS A 1 77 ? -1.734 15.742 12.375 1 97.31 77 HIS A C 1
ATOM 580 O O . HIS A 1 77 ? -2.955 15.859 12.242 1 97.31 77 HIS A O 1
ATOM 586 N N . ILE A 1 78 ? -0.915 15.477 11.398 1 96.56 78 ILE A N 1
ATOM 587 C CA . ILE A 1 78 ? -1.435 15.234 10.055 1 96.56 78 ILE A CA 1
ATOM 588 C C . ILE A 1 78 ? -2.111 13.859 10.008 1 96.56 78 ILE A C 1
ATOM 590 O O . ILE A 1 78 ? -1.493 12.844 10.32 1 96.56 78 ILE A O 1
ATOM 594 N N . LEU A 1 79 ? -3.395 13.875 9.602 1 93.5 79 LEU A N 1
ATOM 595 C CA . LEU A 1 79 ? -4.199 12.664 9.547 1 93.5 79 LEU A CA 1
ATOM 596 C C . LEU A 1 79 ? -4.109 12.016 8.164 1 93.5 79 LEU A C 1
ATOM 598 O O . LEU A 1 79 ? -4.062 10.789 8.055 1 93.5 79 LEU A O 1
ATOM 602 N N . GLU A 1 80 ? -4.191 12.812 7.152 1 91.62 80 GLU A N 1
ATOM 603 C CA . GLU A 1 80 ? -4.234 12.375 5.762 1 91.62 80 GLU A CA 1
ATOM 604 C C . GLU A 1 80 ? -3.672 13.438 4.828 1 91.62 80 GLU A C 1
ATOM 606 O O . GLU A 1 80 ? -3.898 14.633 5.031 1 91.62 80 GLU A O 1
ATOM 611 N N . PHE A 1 81 ? -2.977 13.055 3.865 1 92.19 81 PHE A N 1
ATOM 612 C CA . PHE A 1 81 ? -2.338 13.914 2.871 1 92.19 81 PHE A CA 1
ATOM 613 C C . PHE A 1 81 ? -2.271 13.211 1.52 1 92.19 81 PHE A C 1
ATOM 615 O O . PHE A 1 81 ? -1.554 12.219 1.362 1 92.19 81 PHE A O 1
ATOM 622 N N . ASP A 1 82 ? -3.123 13.766 0.608 1 89 82 ASP A N 1
ATOM 623 C CA . ASP A 1 82 ? -3.189 13.102 -0.691 1 89 82 ASP A CA 1
ATOM 624 C C . ASP A 1 82 ? -3.227 14.117 -1.827 1 89 82 ASP A C 1
ATOM 626 O O . ASP A 1 82 ? -3.857 15.172 -1.704 1 89 82 ASP A O 1
ATOM 630 N N . VAL A 1 83 ? -2.514 13.797 -2.904 1 89.06 83 VAL A N 1
ATOM 631 C CA . VAL A 1 83 ? -2.633 14.469 -4.191 1 89.06 83 VAL A CA 1
ATOM 632 C C . VAL A 1 83 ? -3.117 13.484 -5.25 1 89.06 83 VAL A C 1
ATOM 634 O O . VAL A 1 83 ? -2.633 12.352 -5.32 1 89.06 83 VAL A O 1
ATOM 637 N N . GLU A 1 84 ? -4.109 13.906 -5.977 1 85 84 GLU A N 1
ATOM 638 C CA . GLU A 1 84 ? -4.629 13.062 -7.047 1 85 84 GLU A CA 1
ATOM 639 C C . GLU A 1 84 ? -3.508 12.586 -7.969 1 85 84 GLU A C 1
ATOM 641 O O . GLU A 1 84 ? -2.617 13.367 -8.32 1 85 84 GLU A O 1
ATOM 646 N N . VAL A 1 85 ? -3.633 11.344 -8.43 1 76.19 85 VAL A N 1
ATOM 647 C CA . VAL A 1 85 ? -2.561 10.656 -9.141 1 76.19 85 VAL A CA 1
ATOM 648 C C . VAL A 1 85 ? -2.15 11.469 -10.367 1 76.19 85 VAL A C 1
ATOM 650 O O . VAL A 1 85 ? -0.96 11.641 -10.633 1 76.19 85 VAL A O 1
ATOM 653 N N . GLY A 1 86 ? -3.004 11.992 -11.133 1 76.31 86 GLY A N 1
ATOM 654 C CA . GLY A 1 86 ? -2.719 12.742 -12.344 1 76.31 86 GLY A CA 1
ATOM 655 C C . GLY A 1 86 ? -2.01 14.062 -12.078 1 76.31 86 GLY A C 1
ATOM 656 O O . GLY A 1 86 ? -1.507 14.703 -13 1 76.31 86 GLY A O 1
ATOM 657 N N . HIS A 1 87 ? -1.854 14.43 -10.805 1 84.81 87 HIS A N 1
ATOM 658 C CA . HIS A 1 87 ? -1.273 15.711 -10.438 1 84.81 87 HIS A CA 1
ATOM 659 C C . HIS A 1 87 ? -0.042 15.531 -9.555 1 84.81 87 HIS A C 1
ATOM 661 O O . HIS A 1 87 ? 0.5 16.516 -9.031 1 84.81 87 HIS A O 1
ATOM 667 N N . GLN A 1 88 ? 0.378 14.305 -9.391 1 80.75 88 GLN A N 1
ATOM 668 C CA . GLN A 1 88 ? 1.541 14.031 -8.555 1 80.75 88 GLN A CA 1
ATOM 669 C C . GLN A 1 88 ? 2.84 14.297 -9.312 1 80.75 88 GLN A C 1
ATOM 671 O O . GLN A 1 88 ? 2.828 14.477 -10.531 1 80.75 88 GLN A O 1
ATOM 676 N N . GLY A 1 89 ? 3.906 14.469 -8.516 1 80.88 89 GLY A N 1
ATOM 677 C CA . GLY A 1 89 ? 5.207 14.68 -9.133 1 80.88 89 GLY A CA 1
ATOM 678 C C . GLY A 1 89 ? 5.391 16.078 -9.695 1 80.88 89 GLY A C 1
ATOM 679 O O . GLY A 1 89 ? 6.293 16.312 -10.5 1 80.88 89 GLY A O 1
ATOM 680 N N . LYS A 1 90 ? 4.559 16.938 -9.344 1 85.88 90 LYS A N 1
ATOM 681 C CA . LYS A 1 90 ? 4.586 18.297 -9.891 1 85.88 90 LYS A CA 1
ATOM 682 C C . LYS A 1 90 ? 4.848 19.328 -8.789 1 85.88 90 LYS A C 1
ATOM 684 O O . LYS A 1 90 ? 4.645 20.516 -8.992 1 85.88 90 LYS A O 1
ATOM 689 N N . GLY A 1 91 ? 5.145 18.844 -7.645 1 90.5 91 GLY A N 1
ATOM 690 C CA . GLY A 1 91 ? 5.504 19.75 -6.559 1 90.5 91 GLY A CA 1
ATOM 691 C C . GLY A 1 91 ? 4.309 20.203 -5.742 1 90.5 91 GLY A C 1
ATOM 692 O O . GLY A 1 91 ? 4.461 20.953 -4.781 1 90.5 91 GLY A O 1
ATOM 693 N N . LEU A 1 92 ? 3.135 19.75 -6.027 1 91.38 92 LEU A N 1
ATOM 694 C CA . LEU A 1 92 ? 1.924 20.203 -5.348 1 91.38 92 LEU A CA 1
ATOM 695 C C . LEU A 1 92 ? 1.931 19.75 -3.887 1 91.38 92 LEU A C 1
ATOM 697 O O . LEU A 1 92 ? 1.471 20.484 -3.01 1 91.38 92 LEU A O 1
ATOM 701 N N . GLY A 1 93 ? 2.473 18.562 -3.619 1 92.75 93 GLY A N 1
ATOM 702 C CA . GLY A 1 93 ? 2.59 18.094 -2.246 1 92.75 93 GLY A CA 1
ATOM 703 C C . GLY A 1 93 ? 3.475 18.969 -1.39 1 92.75 93 GLY A C 1
ATOM 704 O O . GLY A 1 93 ? 3.111 19.328 -0.264 1 92.75 93 GLY A O 1
ATOM 705 N N . ARG A 1 94 ? 4.555 19.328 -1.976 1 94.88 94 ARG A N 1
ATOM 706 C CA . ARG A 1 94 ? 5.477 20.203 -1.267 1 94.88 94 ARG A CA 1
ATOM 707 C C . ARG A 1 94 ? 4.828 21.547 -0.969 1 94.88 94 ARG A C 1
ATOM 709 O O . ARG A 1 94 ? 4.961 22.078 0.136 1 94.88 94 ARG A O 1
ATOM 716 N N . LEU A 1 95 ? 4.176 22.078 -1.937 1 96 95 LEU A N 1
ATOM 717 C CA . LEU A 1 95 ? 3.504 23.359 -1.778 1 96 95 LEU A CA 1
ATOM 718 C C . LEU A 1 95 ? 2.469 23.297 -0.659 1 96 95 LEU A C 1
ATOM 720 O O . LEU A 1 95 ? 2.414 24.188 0.193 1 96 95 LEU A O 1
ATOM 724 N N . LEU A 1 96 ? 1.688 22.297 -0.659 1 96.62 96 LEU A N 1
ATOM 725 C CA . LEU A 1 96 ? 0.629 22.125 0.33 1 96.62 96 LEU A CA 1
ATOM 726 C C . LEU A 1 96 ? 1.213 21.938 1.726 1 96.62 96 LEU A C 1
ATOM 728 O O . LEU A 1 96 ? 0.796 22.594 2.676 1 96.62 96 LEU A O 1
ATOM 732 N N . LEU A 1 97 ? 2.221 21.062 1.864 1 97.25 97 LEU A N 1
ATOM 733 C CA . LEU A 1 97 ? 2.822 20.797 3.166 1 97.25 97 LEU A CA 1
ATOM 734 C C . LEU A 1 97 ? 3.516 22.047 3.709 1 97.25 97 LEU A C 1
ATOM 736 O O . LEU A 1 97 ? 3.4 22.359 4.895 1 97.25 97 LEU A O 1
ATOM 740 N N . ASN A 1 98 ? 4.188 22.734 2.844 1 97.81 98 ASN A N 1
ATOM 741 C CA . ASN A 1 98 ? 4.836 23.969 3.27 1 97.81 98 ASN A CA 1
ATOM 742 C C . ASN A 1 98 ? 3.822 24.984 3.787 1 97.81 98 ASN A C 1
ATOM 744 O O . ASN A 1 98 ? 4.086 25.688 4.766 1 97.81 98 ASN A O 1
ATOM 748 N N . HIS A 1 99 ? 2.762 25.094 3.115 1 98 99 HIS A N 1
ATOM 749 C CA . HIS A 1 99 ? 1.705 26 3.562 1 98 99 HIS A CA 1
ATOM 750 C C . HIS A 1 99 ? 1.222 25.625 4.961 1 98 99 HIS A C 1
ATOM 752 O O . HIS A 1 99 ? 1.061 26.5 5.816 1 98 99 HIS A O 1
ATOM 758 N N . VAL A 1 100 ? 1 24.391 5.199 1 98.19 100 VAL A N 1
ATOM 759 C CA . VAL A 1 100 ? 0.48 23.906 6.477 1 98.19 100 VAL A CA 1
ATOM 760 C C . VAL A 1 100 ? 1.518 24.125 7.574 1 98.19 100 VAL A C 1
ATOM 762 O O . VAL A 1 100 ? 1.174 24.531 8.688 1 98.19 100 VAL A O 1
ATOM 765 N N . ILE A 1 101 ? 2.779 23.891 7.25 1 98.25 101 ILE A N 1
ATOM 766 C CA . ILE A 1 101 ? 3.855 24.109 8.211 1 98.25 101 ILE A CA 1
ATOM 767 C C . ILE A 1 101 ? 3.926 25.594 8.578 1 98.25 101 ILE A C 1
ATOM 769 O O . ILE A 1 101 ? 4.043 25.938 9.75 1 98.25 101 ILE A O 1
ATOM 773 N N . ALA A 1 102 ? 3.855 26.469 7.598 1 98.31 102 ALA A N 1
ATOM 774 C CA . ALA A 1 102 ? 3.867 27.906 7.836 1 98.31 102 ALA A CA 1
ATOM 775 C C . ALA A 1 102 ? 2.68 28.328 8.695 1 98.31 102 ALA A C 1
ATOM 777 O O . ALA A 1 102 ? 2.822 29.156 9.594 1 98.31 102 ALA A O 1
ATOM 778 N N . TRP A 1 103 ? 1.536 27.812 8.359 1 98.06 103 TRP A N 1
ATOM 779 C CA . TRP A 1 103 ? 0.345 28.078 9.156 1 98.06 103 TRP A CA 1
ATOM 780 C C . TRP A 1 103 ? 0.559 27.672 10.609 1 98.06 103 TRP A C 1
ATOM 782 O O . TRP A 1 103 ? 0.237 28.422 11.531 1 98.06 103 TRP A O 1
ATOM 792 N N . ALA A 1 104 ? 1.064 26.469 10.852 1 98.38 104 ALA A N 1
ATOM 793 C CA . ALA A 1 104 ? 1.303 25.953 12.195 1 98.38 104 ALA A CA 1
ATOM 794 C C . ALA A 1 104 ? 2.244 26.859 12.977 1 98.38 104 ALA A C 1
ATOM 796 O O . ALA A 1 104 ? 2.018 27.141 14.156 1 98.38 104 ALA A O 1
ATOM 797 N N . ARG A 1 105 ? 3.281 27.359 12.312 1 98 105 ARG A N 1
ATOM 798 C CA . ARG A 1 105 ? 4.211 28.297 12.93 1 98 105 ARG A CA 1
ATOM 799 C C . ARG A 1 105 ? 3.498 29.578 13.328 1 98 105 ARG A C 1
ATOM 801 O O . ARG A 1 105 ? 3.68 30.078 14.445 1 98 105 ARG A O 1
ATOM 808 N N . ALA A 1 106 ? 2.756 30.094 12.453 1 97.81 106 ALA A N 1
ATOM 809 C CA . ALA A 1 106 ? 2.049 31.344 12.695 1 97.81 106 ALA A CA 1
ATOM 810 C C . ALA A 1 106 ? 1.069 31.203 13.859 1 97.81 106 ALA A C 1
ATOM 812 O O . ALA A 1 106 ? 0.828 32.156 14.594 1 97.81 106 ALA A O 1
ATOM 813 N N . GLU A 1 107 ? 0.525 30 14 1 97.25 107 GLU A N 1
ATOM 814 C CA . GLU A 1 107 ? -0.429 29.719 15.07 1 97.25 107 GLU A CA 1
ATOM 815 C C . GLU A 1 107 ? 0.285 29.484 16.406 1 97.25 107 GLU A C 1
ATOM 817 O O . GLU A 1 107 ? -0.36 29.281 17.438 1 97.25 107 GLU A O 1
ATOM 822 N N . GLY A 1 108 ? 1.612 29.391 16.406 1 97.38 108 GLY A N 1
ATOM 823 C CA . GLY A 1 108 ? 2.389 29.25 17.625 1 97.38 108 GLY A CA 1
ATOM 824 C C . GLY A 1 108 ? 2.482 27.812 18.109 1 97.38 108 GLY A C 1
ATOM 825 O O . GLY A 1 108 ? 2.727 27.547 19.281 1 97.38 108 GLY A O 1
ATOM 826 N N . LEU A 1 109 ? 2.203 26.875 17.219 1 97.44 109 LEU A N 1
ATOM 827 C CA . LEU A 1 109 ? 2.336 25.469 17.578 1 97.44 109 LEU A CA 1
ATOM 828 C C . LEU A 1 109 ? 3.803 25.062 17.703 1 97.44 109 LEU A C 1
ATOM 830 O O . LEU A 1 109 ? 4.676 25.734 17.141 1 97.44 109 LEU A O 1
ATOM 834 N N . SER A 1 110 ? 4.078 23.984 18.453 1 97.5 110 SER A N 1
ATOM 835 C CA . SER A 1 110 ? 5.453 23.594 18.75 1 97.5 110 SER A CA 1
ATOM 836 C C . SER A 1 110 ? 5.961 22.547 17.766 1 97.5 110 SER A C 1
ATOM 838 O O . SER A 1 110 ? 7.168 22.453 17.531 1 97.5 110 SER A O 1
ATOM 840 N N . GLU A 1 111 ? 4.98 21.75 17.234 1 97.38 111 GLU A N 1
ATOM 841 C CA . GLU A 1 111 ? 5.422 20.672 16.375 1 97.38 111 GLU A CA 1
ATOM 842 C C . GLU A 1 111 ? 4.301 20.219 15.438 1 97.38 111 GLU A C 1
ATOM 844 O O . GLU A 1 111 ? 3.123 20.469 15.711 1 97.38 111 GLU A O 1
ATOM 849 N N . VAL A 1 112 ? 4.703 19.625 14.367 1 98.19 112 VAL A N 1
ATOM 850 C CA . VAL A 1 112 ? 3.838 18.891 13.445 1 98.19 112 VAL A CA 1
ATOM 851 C C . VAL A 1 112 ? 4.219 17.406 13.453 1 98.19 112 VAL A C 1
ATOM 853 O O . VAL A 1 112 ? 5.402 17.078 13.375 1 98.19 112 VAL A O 1
ATOM 856 N N . THR A 1 113 ? 3.219 16.5 13.625 1 97.06 113 THR A N 1
ATOM 857 C CA . THR A 1 113 ? 3.492 15.07 13.688 1 97.06 113 THR A CA 1
ATOM 858 C C . THR A 1 113 ? 2.662 14.32 12.656 1 97.06 113 THR A C 1
ATOM 860 O O . THR A 1 113 ? 1.703 14.859 12.102 1 97.06 113 THR A O 1
ATOM 863 N N . LEU A 1 114 ? 3.082 13.117 12.406 1 95.38 114 LEU A N 1
ATOM 864 C CA . LEU A 1 114 ? 2.326 12.188 11.578 1 95.38 114 LEU A CA 1
ATOM 865 C C . LEU A 1 114 ? 2.807 10.758 11.797 1 95.38 114 LEU A C 1
ATOM 867 O O . LEU A 1 114 ? 3.84 10.531 12.43 1 95.38 114 LEU A O 1
ATOM 871 N N . THR A 1 115 ? 1.965 9.828 11.352 1 92.38 115 THR A N 1
ATOM 872 C CA . THR A 1 115 ? 2.375 8.438 11.172 1 92.38 115 THR A CA 1
ATOM 873 C C . THR A 1 115 ? 2.348 8.062 9.695 1 92.38 115 THR A C 1
ATOM 875 O O . THR A 1 115 ? 1.47 8.5 8.953 1 92.38 115 THR A O 1
ATOM 878 N N . THR A 1 116 ? 3.432 7.324 9.344 1 89.88 116 THR A N 1
ATOM 879 C CA . THR A 1 116 ? 3.586 7.02 7.93 1 89.88 116 THR A CA 1
ATOM 880 C C . THR A 1 116 ? 4.438 5.766 7.734 1 89.88 116 THR A C 1
ATOM 882 O O . THR A 1 116 ? 4.688 5.027 8.688 1 89.88 116 THR A O 1
ATOM 885 N N . PHE A 1 117 ? 4.738 5.535 6.477 1 82.12 117 PHE A N 1
ATOM 886 C CA . PHE A 1 117 ? 5.633 4.426 6.164 1 82.12 117 PHE A CA 1
ATOM 887 C C . PHE A 1 117 ? 7.07 4.91 6.031 1 82.12 117 PHE A C 1
ATOM 889 O O . PHE A 1 117 ? 7.34 5.898 5.348 1 82.12 117 PHE A O 1
ATOM 896 N N . ARG A 1 118 ? 7.996 4.176 6.609 1 85.44 118 ARG A N 1
ATOM 897 C CA . ARG A 1 118 ? 9.391 4.559 6.789 1 85.44 118 ARG A CA 1
ATOM 898 C C . ARG A 1 118 ? 10.117 4.629 5.449 1 85.44 118 ARG A C 1
ATOM 900 O O . ARG A 1 118 ? 10.875 5.57 5.199 1 85.44 118 ARG A O 1
ATOM 907 N N . SER A 1 119 ? 9.766 3.689 4.629 1 76.25 119 SER A N 1
ATOM 908 C CA . SER A 1 119 ? 10.695 3.451 3.525 1 76.25 119 SER A CA 1
ATOM 909 C C . SER A 1 119 ? 10.047 3.768 2.184 1 76.25 119 SER A C 1
ATOM 911 O O . SER A 1 119 ? 10.703 3.723 1.143 1 76.25 119 SER A O 1
ATOM 913 N N . ILE A 1 120 ? 8.781 4.145 2.238 1 72.5 120 ILE A N 1
ATOM 914 C CA . ILE A 1 120 ? 8.109 4.484 0.992 1 72.5 120 ILE A CA 1
ATOM 915 C C . ILE A 1 120 ? 8.508 5.891 0.554 1 72.5 120 ILE A C 1
ATOM 917 O O . ILE A 1 120 ? 8.469 6.832 1.351 1 72.5 120 ILE A O 1
ATOM 921 N N . ALA A 1 121 ? 8.852 6.062 -0.702 1 72.38 121 ALA A N 1
ATOM 922 C CA . ALA A 1 121 ? 9.5 7.262 -1.228 1 72.38 121 ALA A CA 1
ATOM 923 C C . ALA A 1 121 ? 8.68 8.508 -0.912 1 72.38 121 ALA A C 1
ATOM 925 O O . ALA A 1 121 ? 9.211 9.508 -0.422 1 72.38 121 ALA A O 1
ATOM 926 N N . TRP A 1 122 ? 7.348 8.539 -1.055 1 76.12 122 TRP A N 1
ATOM 927 C CA . TRP A 1 122 ? 6.523 9.734 -0.873 1 76.12 122 TRP A CA 1
ATOM 928 C C . TRP A 1 122 ? 6.059 9.852 0.574 1 76.12 122 TRP A C 1
ATOM 930 O O . TRP A 1 122 ? 5.262 10.734 0.903 1 76.12 122 TRP A O 1
ATOM 940 N N . ASN A 1 123 ? 6.523 8.922 1.464 1 85.44 123 ASN A N 1
ATOM 941 C CA . ASN A 1 123 ? 6.215 8.953 2.889 1 85.44 123 ASN A CA 1
ATOM 942 C C . ASN A 1 123 ? 7.426 9.375 3.717 1 85.44 123 ASN A C 1
ATOM 944 O O . ASN A 1 123 ? 7.84 10.539 3.668 1 85.44 123 ASN A O 1
ATOM 948 N N . GLY A 1 124 ? 8.062 8.422 4.293 1 87.56 124 GLY A N 1
ATOM 949 C CA . GLY A 1 124 ? 9.188 8.727 5.16 1 87.56 124 GLY A CA 1
ATOM 950 C C . GLY A 1 124 ? 10.227 9.609 4.5 1 87.56 124 GLY A C 1
ATOM 951 O O . GLY A 1 124 ? 10.531 10.703 4.996 1 87.56 124 GLY A O 1
ATOM 952 N N . PRO A 1 125 ? 10.773 9.172 3.363 1 86.81 125 PRO A N 1
ATOM 953 C CA . PRO A 1 125 ? 11.82 9.945 2.695 1 86.81 125 PRO A CA 1
ATOM 954 C C . PRO A 1 125 ? 11.344 11.336 2.273 1 86.81 125 PRO A C 1
ATOM 956 O O . PRO A 1 125 ? 12.094 12.312 2.383 1 86.81 125 PRO A O 1
ATOM 959 N N . PHE A 1 126 ? 10.109 11.469 1.831 1 87.88 126 PHE A N 1
ATOM 960 C CA . PHE A 1 126 ? 9.547 12.766 1.474 1 87.88 126 PHE A CA 1
ATOM 961 C C . PHE A 1 126 ? 9.477 13.68 2.691 1 87.88 126 PHE A C 1
ATOM 963 O O . PHE A 1 126 ? 9.969 14.812 2.648 1 87.88 126 PHE A O 1
ATOM 970 N N . TYR A 1 127 ? 8.938 13.188 3.762 1 95.12 127 TYR A N 1
ATOM 971 C CA . TYR A 1 127 ? 8.82 14 4.969 1 95.12 127 TYR A CA 1
ATOM 972 C C . TYR A 1 127 ? 10.195 14.344 5.527 1 95.12 127 TYR A C 1
ATOM 974 O O . TYR A 1 127 ? 10.398 15.422 6.086 1 95.12 127 TYR A O 1
ATOM 982 N N . GLY A 1 128 ? 11.125 13.375 5.395 1 96.75 128 GLY A N 1
ATOM 983 C CA . GLY A 1 128 ? 12.492 13.672 5.77 1 96.75 128 GLY A CA 1
ATOM 984 C C . GLY A 1 128 ? 13.07 14.867 5.031 1 96.75 128 GLY A C 1
ATOM 985 O O . GLY A 1 128 ? 13.711 15.727 5.637 1 96.75 128 GLY A O 1
ATOM 986 N N . LYS A 1 129 ? 12.859 14.938 3.742 1 95.5 129 LYS A N 1
ATOM 987 C CA . LYS A 1 129 ? 13.328 16.047 2.928 1 95.5 129 LYS A CA 1
ATOM 988 C C . LYS A 1 129 ? 12.656 17.359 3.342 1 95.5 129 LYS A C 1
ATOM 990 O O . LYS A 1 129 ? 13.203 18.438 3.127 1 95.5 129 LYS A O 1
ATOM 995 N N . MET A 1 130 ? 11.516 17.266 3.947 1 96.81 130 MET A N 1
ATOM 996 C CA . MET A 1 130 ? 10.758 18.438 4.379 1 96.81 130 MET A CA 1
ATOM 997 C C . MET A 1 130 ? 11.141 18.844 5.801 1 96.81 130 MET A C 1
ATOM 999 O O . MET A 1 130 ? 10.57 19.781 6.359 1 96.81 130 MET A O 1
ATOM 1003 N N . GLY A 1 131 ? 12.031 18.094 6.41 1 97.88 131 GLY A N 1
ATOM 1004 C CA . GLY A 1 131 ? 12.562 18.484 7.707 1 97.88 131 GLY A CA 1
ATOM 1005 C C . GLY A 1 131 ? 12.031 17.641 8.852 1 97.88 131 GLY A C 1
ATOM 1006 O O . GLY A 1 131 ? 12.414 17.828 10.008 1 97.88 131 GLY A O 1
ATOM 1007 N N . PHE A 1 132 ? 11.125 16.688 8.547 1 98.25 132 PHE A N 1
ATOM 1008 C CA . PHE A 1 132 ? 10.633 15.789 9.586 1 98.25 132 PHE A CA 1
ATOM 1009 C C . PHE A 1 132 ? 11.703 14.781 9.984 1 98.25 132 PHE A C 1
ATOM 1011 O O . PHE A 1 132 ? 12.57 14.438 9.172 1 98.25 132 PHE A O 1
ATOM 1018 N N . VAL A 1 133 ? 11.555 14.297 11.242 1 97.75 133 VAL A N 1
ATOM 1019 C CA . VAL A 1 133 ? 12.461 13.273 11.758 1 97.75 133 VAL A CA 1
ATOM 1020 C C . VAL A 1 133 ? 11.656 12.156 12.406 1 97.75 133 VAL A C 1
ATOM 1022 O O . VAL A 1 133 ? 10.664 12.414 13.094 1 97.75 133 VAL A O 1
ATOM 1025 N N . GLU A 1 134 ? 12.156 10.945 12.164 1 96.56 134 GLU A N 1
ATOM 1026 C CA . GLU A 1 134 ? 11.5 9.812 12.82 1 96.56 134 GLU A CA 1
ATOM 1027 C C . GLU A 1 134 ? 11.688 9.867 14.336 1 96.56 134 GLU A C 1
ATOM 1029 O O . GLU A 1 134 ? 12.781 10.164 14.82 1 96.56 134 GLU A O 1
ATOM 1034 N N . ILE A 1 135 ? 10.586 9.648 15.031 1 96.19 135 ILE A N 1
ATOM 1035 C CA . ILE A 1 135 ? 10.633 9.617 16.484 1 96.19 135 ILE A CA 1
ATOM 1036 C C . ILE A 1 135 ? 10.953 8.203 16.969 1 96.19 135 ILE A C 1
ATOM 1038 O O . ILE A 1 135 ? 10.203 7.262 16.703 1 96.19 135 ILE A O 1
ATOM 1042 N N . PRO A 1 136 ? 12.078 8.102 17.703 1 92.56 136 PRO A N 1
ATOM 1043 C CA . PRO A 1 136 ? 12.359 6.781 18.266 1 92.56 136 PRO A CA 1
ATOM 1044 C C . PRO A 1 136 ? 11.266 6.305 19.234 1 92.56 136 PRO A C 1
ATOM 1046 O O . PRO A 1 136 ? 10.664 7.117 19.938 1 92.56 136 PRO A O 1
ATOM 1049 N N . ASP A 1 137 ? 11.078 4.969 19.219 1 88.31 137 ASP A N 1
ATOM 1050 C CA . ASP A 1 137 ? 10.047 4.387 20.078 1 88.31 137 ASP A CA 1
ATOM 1051 C C . ASP A 1 137 ? 10.188 4.859 21.516 1 88.31 137 ASP A C 1
ATOM 1053 O O . ASP A 1 137 ? 9.195 5.176 22.172 1 88.31 137 ASP A O 1
ATOM 1057 N N . ALA A 1 138 ? 11.391 5.02 22 1 90.44 138 ALA A N 1
ATOM 1058 C CA . ALA A 1 138 ? 11.672 5.375 23.375 1 90.44 138 ALA A CA 1
ATOM 1059 C C . ALA A 1 138 ? 11.266 6.82 23.672 1 90.44 138 ALA A C 1
ATOM 1061 O O . ALA A 1 138 ? 10.969 7.168 24.812 1 90.44 138 ALA A O 1
ATOM 1062 N N . ASP A 1 139 ? 11.164 7.691 22.734 1 91.88 139 ASP A N 1
ATOM 1063 C CA . ASP A 1 139 ? 10.898 9.117 22.906 1 91.88 139 ASP A CA 1
ATOM 1064 C C . ASP A 1 139 ? 9.484 9.469 22.453 1 91.88 139 ASP A C 1
ATOM 1066 O O . ASP A 1 139 ? 9.094 10.641 22.484 1 91.88 139 ASP A O 1
ATOM 1070 N N . MET A 1 140 ? 8.742 8.539 22.109 1 92.94 140 MET A N 1
ATOM 1071 C CA . MET A 1 140 ? 7.449 8.789 21.484 1 92.94 140 MET A CA 1
ATOM 1072 C C . MET A 1 140 ? 6.391 9.109 22.531 1 92.94 140 MET A C 1
ATOM 1074 O O . MET A 1 140 ? 6.199 8.352 23.484 1 92.94 140 MET A O 1
ATOM 1078 N N . PRO A 1 141 ? 5.77 10.266 22.328 1 91.62 141 PRO A N 1
ATOM 1079 C CA . PRO A 1 141 ? 4.648 10.547 23.219 1 91.62 141 PRO A CA 1
ATOM 1080 C C . PRO A 1 141 ? 3.58 9.461 23.188 1 91.62 141 PRO A C 1
ATOM 1082 O O . PRO A 1 141 ? 3.373 8.82 22.156 1 91.62 141 PRO A O 1
ATOM 1085 N N . ARG A 1 142 ? 2.906 9.312 24.25 1 92 142 ARG A N 1
ATOM 1086 C CA . ARG A 1 142 ? 1.971 8.211 24.453 1 92 142 ARG A CA 1
ATOM 1087 C C . ARG A 1 142 ? 0.88 8.219 23.391 1 92 142 ARG A C 1
ATOM 1089 O O . ARG A 1 142 ? 0.521 7.172 22.844 1 92 142 ARG A O 1
ATOM 1096 N N . HIS A 1 143 ? 0.364 9.406 23.125 1 90.81 143 HIS A N 1
ATOM 1097 C CA . HIS A 1 143 ? -0.732 9.477 22.156 1 90.81 143 HIS A CA 1
ATOM 1098 C C . HIS A 1 143 ? -0.287 9.016 20.781 1 90.81 143 HIS A C 1
ATOM 1100 O O . HIS A 1 143 ? -1.056 8.375 20.062 1 90.81 143 HIS A O 1
ATOM 1106 N N . LEU A 1 144 ? 0.948 9.266 20.391 1 92.38 144 LEU A N 1
ATOM 1107 C CA . LEU A 1 144 ? 1.474 8.812 19.109 1 92.38 144 LEU A CA 1
ATOM 1108 C C . LEU A 1 144 ? 1.756 7.316 19.125 1 92.38 144 LEU A C 1
ATOM 1110 O O . LEU A 1 144 ? 1.522 6.621 18.141 1 92.38 144 LEU A O 1
ATOM 1114 N N . ALA A 1 145 ? 2.215 6.883 20.266 1 92.94 145 ALA A N 1
ATOM 1115 C CA . ALA A 1 145 ? 2.457 5.449 20.438 1 92.94 145 ALA A CA 1
ATOM 1116 C C . ALA A 1 145 ? 1.165 4.652 20.281 1 92.94 145 ALA A C 1
ATOM 1118 O O . ALA A 1 145 ? 1.155 3.596 19.641 1 92.94 145 ALA A O 1
ATOM 1119 N N . ASP A 1 146 ? 0.133 5.203 20.844 1 91.81 146 ASP A N 1
ATOM 1120 C CA . ASP A 1 146 ? -1.164 4.539 20.75 1 91.81 146 ASP A CA 1
ATOM 1121 C C . ASP A 1 146 ? -1.67 4.512 19.312 1 91.81 146 ASP A C 1
ATOM 1123 O O . ASP A 1 146 ? -2.174 3.49 18.844 1 91.81 146 ASP A O 1
ATOM 1127 N N . THR A 1 147 ? -1.512 5.633 18.672 1 88.38 147 THR A N 1
ATOM 1128 C CA . THR A 1 147 ? -1.928 5.727 17.281 1 88.38 147 THR A CA 1
ATOM 1129 C C . THR A 1 147 ? -1.154 4.73 16.406 1 88.38 147 THR A C 1
ATOM 1131 O O . THR A 1 147 ? -1.748 3.99 15.625 1 88.38 147 THR A O 1
ATOM 1134 N N . LEU A 1 148 ? 0.135 4.699 16.578 1 88.75 148 LEU A N 1
ATOM 1135 C CA . LEU A 1 148 ? 0.997 3.818 15.805 1 88.75 148 LEU A CA 1
ATOM 1136 C C . LEU A 1 148 ? 0.673 2.355 16.078 1 88.75 148 LEU A C 1
ATOM 1138 O O . LEU A 1 148 ? 0.634 1.536 15.164 1 88.75 148 LEU A O 1
ATOM 1142 N N . LYS A 1 149 ? 0.448 2.006 17.359 1 87.56 149 LYS A N 1
ATOM 1143 C CA . LYS A 1 149 ? 0.094 0.643 17.75 1 87.56 149 LYS A CA 1
ATOM 1144 C C . LYS A 1 149 ? -1.196 0.196 17.062 1 87.56 149 LYS A C 1
ATOM 1146 O O . LYS A 1 149 ? -1.281 -0.926 16.562 1 87.56 149 LYS A O 1
ATOM 1151 N N . ALA A 1 150 ? -2.195 1.089 17.078 1 85.5 150 ALA A N 1
ATOM 1152 C CA . ALA A 1 150 ? -3.475 0.783 16.438 1 85.5 150 ALA A CA 1
ATOM 1153 C C . ALA A 1 150 ? -3.307 0.584 14.938 1 85.5 150 ALA A C 1
ATOM 1155 O O . ALA A 1 150 ? -3.895 -0.331 14.352 1 85.5 150 ALA A O 1
ATOM 1156 N N . GLU A 1 151 ? -2.51 1.397 14.32 1 82.81 151 GLU A N 1
ATOM 1157 C CA . GLU A 1 151 ? -2.27 1.307 12.883 1 82.81 151 GLU A CA 1
ATOM 1158 C C . GLU A 1 151 ? -1.514 0.028 12.531 1 82.81 151 GLU A C 1
ATOM 1160 O O . GLU A 1 151 ? -1.824 -0.627 11.531 1 82.81 151 GLU A O 1
ATOM 1165 N N . ARG A 1 152 ? -0.551 -0.31 13.336 1 79.94 152 ARG A N 1
ATOM 1166 C CA . ARG A 1 152 ? 0.216 -1.533 13.125 1 79.94 152 ARG A CA 1
ATOM 1167 C C . ARG A 1 152 ? -0.669 -2.766 13.266 1 79.94 152 ARG A C 1
ATOM 1169 O O . ARG A 1 152 ? -0.556 -3.711 12.484 1 79.94 152 ARG A O 1
ATOM 1176 N N . ALA A 1 153 ? -1.577 -2.715 14.273 1 78.88 153 ALA A N 1
ATOM 1177 C CA . ALA A 1 153 ? -2.508 -3.82 14.484 1 78.88 153 ALA A CA 1
ATOM 1178 C C . ALA A 1 153 ? -3.445 -3.99 13.297 1 78.88 153 ALA A C 1
ATOM 1180 O O . ALA A 1 153 ? -3.709 -5.113 12.859 1 78.88 153 ALA A O 1
ATOM 1181 N N . ARG A 1 154 ? -3.924 -2.906 12.805 1 76.12 154 ARG A N 1
ATOM 1182 C CA . ARG A 1 154 ? -4.816 -2.939 11.648 1 76.12 154 ARG A CA 1
ATOM 1183 C C . ARG A 1 154 ? -4.113 -3.521 10.43 1 76.12 154 ARG A C 1
ATOM 1185 O O . ARG A 1 154 ? -4.707 -4.297 9.672 1 76.12 154 ARG A O 1
ATOM 1192 N N . ASN A 1 155 ? -2.861 -3.135 10.25 1 73.38 155 ASN A N 1
ATOM 1193 C CA . ASN A 1 155 ? -2.084 -3.631 9.117 1 73.38 155 ASN A CA 1
ATOM 1194 C C . ASN A 1 155 ? -1.838 -5.133 9.227 1 73.38 155 ASN A C 1
ATOM 1196 O O . ASN A 1 155 ? -1.828 -5.836 8.211 1 73.38 155 ASN A O 1
ATOM 1200 N N . LEU A 1 156 ? -1.615 -5.527 10.445 1 73.19 156 LEU A N 1
ATOM 1201 C CA . LEU A 1 156 ? -1.416 -6.953 10.695 1 73.19 156 LEU A CA 1
ATOM 1202 C C . LEU A 1 156 ? -2.67 -7.746 10.336 1 73.19 156 LEU A C 1
ATOM 1204 O O . LEU A 1 156 ? -2.578 -8.836 9.766 1 73.19 156 LEU A O 1
ATOM 1208 N N . GLU A 1 157 ? -3.764 -7.164 10.602 1 76.5 157 GLU A N 1
ATOM 1209 C CA . GLU A 1 157 ? -5.031 -7.859 10.391 1 76.5 157 GLU A CA 1
ATOM 1210 C C . GLU A 1 157 ? -5.395 -7.895 8.906 1 76.5 157 GLU A C 1
ATOM 1212 O O . GLU A 1 157 ? -6.164 -8.758 8.477 1 76.5 157 GLU A O 1
ATOM 1217 N N . GLU A 1 158 ? -4.77 -7.07 8.234 1 80.19 158 GLU A N 1
ATOM 1218 C CA . GLU A 1 158 ? -5.133 -6.957 6.828 1 80.19 158 GLU A CA 1
ATOM 1219 C C . GLU A 1 158 ? -4.398 -7.988 5.98 1 80.19 158 GLU A C 1
ATOM 1221 O O . GLU A 1 158 ? -4.797 -8.273 4.848 1 80.19 158 GLU A O 1
ATOM 1226 N N . ARG A 1 159 ? -3.295 -8.523 6.531 1 83.44 159 ARG A N 1
ATOM 1227 C CA . ARG A 1 159 ? -2.596 -9.562 5.773 1 83.44 159 ARG A CA 1
ATOM 1228 C C . ARG A 1 159 ? -3.264 -10.922 5.957 1 83.44 159 ARG A C 1
ATOM 1230 O O . ARG A 1 159 ? -3.656 -11.281 7.066 1 83.44 159 ARG A O 1
ATOM 1237 N N . CYS A 1 160 ? -3.383 -11.648 4.855 1 90.19 160 CYS A N 1
ATOM 1238 C CA . CYS A 1 160 ? -4.012 -12.961 4.926 1 90.19 160 CYS A CA 1
ATOM 1239 C C . CYS A 1 160 ? -3.385 -13.922 3.918 1 90.19 160 CYS A C 1
ATOM 1241 O O . CYS A 1 160 ? -2.615 -13.5 3.053 1 90.19 160 CYS A O 1
ATOM 1243 N N . ALA A 1 161 ? -3.6 -15.219 4.203 1 94.5 161 ALA A N 1
ATOM 1244 C CA . ALA A 1 161 ? -3.258 -16.266 3.242 1 94.5 161 ALA A CA 1
ATOM 1245 C C . ALA A 1 161 ? -4.504 -16.797 2.547 1 94.5 161 ALA A C 1
ATOM 1247 O O . ALA A 1 161 ? -5.555 -16.953 3.174 1 94.5 161 ALA A O 1
ATOM 1248 N N . MET A 1 162 ? -4.406 -17.016 1.235 1 96.56 162 MET A N 1
ATOM 1249 C CA . MET A 1 162 ? -5.508 -17.578 0.462 1 96.56 162 MET A CA 1
ATOM 1250 C C . MET A 1 162 ? -5.043 -18.812 -0.319 1 96.56 162 MET A C 1
ATOM 1252 O O . MET A 1 162 ? -3.854 -18.953 -0.615 1 96.56 162 MET A O 1
ATOM 1256 N N . TRP A 1 163 ? -6.02 -19.75 -0.583 1 96.44 163 TRP A N 1
ATOM 1257 C CA . TRP A 1 163 ? -5.699 -20.922 -1.411 1 96.44 163 TRP A CA 1
ATOM 1258 C C . TRP A 1 163 ? -6.832 -21.219 -2.387 1 96.44 163 TRP A C 1
ATOM 1260 O O . TRP A 1 163 ? -7.969 -20.781 -2.182 1 96.44 163 TRP A O 1
ATOM 1270 N N . LEU A 1 164 ? -6.512 -21.734 -3.5 1 97.81 164 LEU A N 1
ATOM 1271 C CA . LEU A 1 164 ? -7.383 -22.359 -4.488 1 97.81 164 LEU A CA 1
ATOM 1272 C C . LEU A 1 164 ? -7.078 -23.859 -4.609 1 97.81 164 LEU A C 1
ATOM 1274 O O . LEU A 1 164 ? -5.973 -24.234 -4.984 1 97.81 164 LEU A O 1
ATOM 1278 N N . ILE A 1 165 ? -8.047 -24.672 -4.254 1 95.94 165 ILE A N 1
ATOM 1279 C CA . ILE A 1 165 ? -7.891 -26.125 -4.418 1 95.94 165 ILE A CA 1
ATOM 1280 C C . ILE A 1 165 ? -8.133 -26.5 -5.875 1 95.94 165 ILE A C 1
ATOM 1282 O O . ILE A 1 165 ? -9.117 -26.062 -6.48 1 95.94 165 ILE A O 1
ATOM 1286 N N . LEU A 1 166 ? -7.227 -27.266 -6.324 1 96.25 166 LEU A N 1
ATOM 1287 C CA . LEU A 1 166 ? -7.285 -27.594 -7.746 1 96.25 166 LEU A CA 1
ATOM 1288 C C . LEU A 1 166 ? -7.941 -28.953 -7.969 1 96.25 166 LEU A C 1
ATOM 1290 O O . LEU A 1 166 ? -7.867 -29.828 -7.105 1 96.25 166 LEU A O 1
ATOM 1294 N N . MET B 1 1 ? -3.029 -10.281 -26.719 1 73.62 1 MET B N 1
ATOM 1295 C CA . MET B 1 1 ? -2.242 -10.352 -25.484 1 73.62 1 MET B CA 1
ATOM 1296 C C . MET B 1 1 ? -1.976 -11.797 -25.094 1 73.62 1 MET B C 1
ATOM 1298 O O . MET B 1 1 ? -2.895 -12.617 -25.062 1 73.62 1 MET B O 1
ATOM 1302 N N . ILE B 1 2 ? -0.734 -12.141 -25.172 1 88.56 2 ILE B N 1
ATOM 1303 C CA . ILE B 1 2 ? -0.305 -13.531 -25.047 1 88.56 2 ILE B CA 1
ATOM 1304 C C . ILE B 1 2 ? 0.374 -13.75 -23.703 1 88.56 2 ILE B C 1
ATOM 1306 O O . ILE B 1 2 ? 1.214 -12.945 -23.281 1 88.56 2 ILE B O 1
ATOM 1310 N N . VAL B 1 3 ? -0.105 -14.812 -22.984 1 96.75 3 VAL B N 1
ATOM 1311 C CA . VAL B 1 3 ? 0.591 -15.273 -21.781 1 96.75 3 VAL B CA 1
ATOM 1312 C C . VAL B 1 3 ? 1.636 -16.312 -22.156 1 96.75 3 VAL B C 1
ATOM 1314 O O . VAL B 1 3 ? 1.351 -17.234 -22.938 1 96.75 3 VAL B O 1
ATOM 1317 N N . ARG B 1 4 ? 2.832 -16.141 -21.688 1 97.06 4 ARG B N 1
ATOM 1318 C CA . ARG B 1 4 ? 3.902 -17.094 -21.953 1 97.06 4 ARG B CA 1
ATOM 1319 C C . ARG B 1 4 ? 4.855 -17.188 -20.766 1 97.06 4 ARG B C 1
ATOM 1321 O O . ARG B 1 4 ? 4.828 -16.344 -19.875 1 97.06 4 ARG B O 1
ATOM 1328 N N . LEU B 1 5 ? 5.711 -18.266 -20.844 1 97.5 5 LEU B N 1
ATOM 1329 C CA . LEU B 1 5 ? 6.812 -18.312 -19.891 1 97.5 5 LEU B CA 1
ATOM 1330 C C . LEU B 1 5 ? 7.812 -17.188 -20.156 1 97.5 5 LEU B C 1
ATOM 1332 O O . LEU B 1 5 ? 8.117 -16.875 -21.297 1 97.5 5 LEU B O 1
ATOM 1336 N N . ALA B 1 6 ? 8.297 -16.641 -19.062 1 97.69 6 ALA B N 1
ATOM 1337 C CA . ALA B 1 6 ? 9.32 -15.594 -19.188 1 97.69 6 ALA B CA 1
ATOM 1338 C C . ALA B 1 6 ? 10.641 -16.172 -19.688 1 97.69 6 ALA B C 1
ATOM 1340 O O . ALA B 1 6 ? 10.906 -17.359 -19.516 1 97.69 6 ALA B O 1
ATOM 1341 N N . THR B 1 7 ? 11.422 -15.344 -20.328 1 96.62 7 THR B N 1
ATOM 1342 C CA . THR B 1 7 ? 12.797 -15.648 -20.703 1 96.62 7 THR B CA 1
ATOM 1343 C C . THR B 1 7 ? 13.773 -14.711 -20 1 96.62 7 THR B C 1
ATOM 1345 O O . THR B 1 7 ? 13.352 -13.758 -19.344 1 96.62 7 THR B O 1
ATOM 1348 N N . GLU B 1 8 ? 15.086 -15.016 -20.109 1 96.19 8 GLU B N 1
ATOM 1349 C CA . GLU B 1 8 ? 16.109 -14.164 -19.516 1 96.19 8 GLU B CA 1
ATOM 1350 C C . GLU B 1 8 ? 15.977 -12.719 -19.984 1 96.19 8 GLU B C 1
ATOM 1352 O O . GLU B 1 8 ? 16.234 -11.789 -19.219 1 96.19 8 GLU B O 1
ATOM 1357 N N . ALA B 1 9 ? 15.547 -12.586 -21.156 1 95.38 9 ALA B N 1
ATOM 1358 C CA . ALA B 1 9 ? 15.461 -11.258 -21.766 1 95.38 9 ALA B CA 1
ATOM 1359 C C . ALA B 1 9 ? 14.359 -10.422 -21.109 1 95.38 9 ALA B C 1
ATOM 1361 O O . ALA B 1 9 ? 14.352 -9.195 -21.219 1 95.38 9 ALA B O 1
ATOM 1362 N N . ASP B 1 10 ? 13.445 -11.07 -20.406 1 96.19 10 ASP B N 1
ATOM 1363 C CA . ASP B 1 10 ? 12.305 -10.367 -19.812 1 96.19 10 ASP B CA 1
ATOM 1364 C C . ASP B 1 10 ? 12.648 -9.852 -18.422 1 96.19 10 ASP B C 1
ATOM 1366 O O . ASP B 1 10 ? 11.961 -8.969 -17.891 1 96.19 10 ASP B O 1
ATOM 1370 N N . LEU B 1 11 ? 13.695 -10.383 -17.781 1 95.94 11 LEU B N 1
ATOM 1371 C CA . LEU B 1 11 ? 13.961 -10.188 -16.375 1 95.94 11 LEU B CA 1
ATOM 1372 C C . LEU B 1 11 ? 14.148 -8.711 -16.047 1 95.94 11 LEU B C 1
ATOM 1374 O O . LEU B 1 11 ? 13.594 -8.211 -15.062 1 95.94 11 LEU B O 1
ATOM 1378 N N . PRO B 1 12 ? 14.812 -7.906 -16.922 1 93.12 12 PRO B N 1
ATOM 1379 C CA . PRO B 1 12 ? 15.039 -6.5 -16.578 1 93.12 12 PRO B CA 1
ATOM 1380 C C . PRO B 1 12 ? 13.75 -5.688 -16.516 1 93.12 12 PRO B C 1
ATOM 1382 O O . PRO B 1 12 ? 13.688 -4.66 -15.836 1 93.12 12 PRO B O 1
ATOM 1385 N N . ARG B 1 13 ? 12.719 -6.176 -17.141 1 93.75 13 ARG B N 1
ATOM 1386 C CA . ARG B 1 13 ? 11.453 -5.453 -17.25 1 93.75 13 ARG B CA 1
ATOM 1387 C C . ARG B 1 13 ? 10.594 -5.664 -16 1 93.75 13 ARG B C 1
ATOM 1389 O O . ARG B 1 13 ? 9.742 -4.84 -15.68 1 93.75 13 ARG B O 1
ATOM 1396 N N . LEU B 1 14 ? 10.867 -6.695 -15.242 1 93.25 14 LEU B N 1
ATOM 1397 C CA . LEU B 1 14 ? 9.953 -7.121 -14.188 1 93.25 14 LEU B CA 1
ATOM 1398 C C . LEU B 1 14 ? 9.977 -6.137 -13.023 1 93.25 14 LEU B C 1
ATOM 1400 O O . LEU B 1 14 ? 8.922 -5.715 -12.539 1 93.25 14 LEU B O 1
ATOM 1404 N N . PRO B 1 15 ? 11.172 -5.656 -12.602 1 87.62 15 PRO B N 1
ATOM 1405 C CA . PRO B 1 15 ? 11.164 -4.656 -11.531 1 87.62 15 PRO B CA 1
ATOM 1406 C C . PRO B 1 15 ? 10.43 -3.375 -11.922 1 87.62 15 PRO B C 1
ATOM 1408 O O . PRO B 1 15 ? 9.82 -2.725 -11.07 1 87.62 15 PRO B O 1
ATOM 1411 N N . GLU B 1 16 ? 10.445 -3.02 -13.172 1 83.31 16 GLU B N 1
ATOM 1412 C CA . GLU B 1 16 ? 9.758 -1.823 -13.648 1 83.31 16 GLU B CA 1
ATOM 1413 C C . GLU B 1 16 ? 8.242 -1.984 -13.562 1 83.31 16 GLU B C 1
ATOM 1415 O O . GLU B 1 16 ? 7.531 -1.036 -13.227 1 83.31 16 GLU B O 1
ATOM 1420 N N . ILE B 1 17 ? 7.824 -3.141 -13.875 1 86.19 17 ILE B N 1
ATOM 1421 C CA . ILE B 1 17 ? 6.398 -3.436 -13.789 1 86.19 17 ILE B CA 1
ATOM 1422 C C . ILE B 1 17 ? 5.949 -3.365 -12.328 1 86.19 17 ILE B C 1
ATOM 1424 O O . ILE B 1 17 ? 4.926 -2.752 -12.023 1 86.19 17 ILE B O 1
ATOM 1428 N N . GLU B 1 18 ? 6.77 -4.027 -11.469 1 83.25 18 GLU B N 1
ATOM 1429 C CA . GLU B 1 18 ? 6.465 -4.012 -10.047 1 83.25 18 GLU B CA 1
ATOM 1430 C C . GLU B 1 18 ? 6.43 -2.586 -9.508 1 83.25 18 GLU B C 1
ATOM 1432 O O . GLU B 1 18 ? 5.508 -2.215 -8.773 1 83.25 18 GLU B O 1
ATOM 1437 N N . LEU B 1 19 ? 7.391 -1.818 -9.906 1 75.31 19 LEU B N 1
ATOM 1438 C CA . LEU B 1 19 ? 7.48 -0.431 -9.461 1 75.31 19 LEU B CA 1
ATOM 1439 C C . LEU B 1 19 ? 6.273 0.37 -9.945 1 75.31 19 LEU B C 1
ATOM 1441 O O . LEU B 1 19 ? 5.727 1.185 -9.203 1 75.31 19 LEU B O 1
ATOM 1445 N N . SER B 1 20 ? 5.941 0.153 -11.195 1 72.38 20 SER B N 1
ATOM 1446 C CA . SER B 1 20 ? 4.781 0.824 -11.766 1 72.38 20 SER B CA 1
ATOM 1447 C C . SER B 1 20 ? 3.512 0.504 -10.984 1 72.38 20 SER B C 1
ATOM 1449 O O . SER B 1 20 ? 2.674 1.381 -10.766 1 72.38 20 SER B O 1
ATOM 1451 N N . ALA B 1 21 ? 3.48 -0.739 -10.594 1 69.88 21 ALA B N 1
ATOM 1452 C CA . ALA B 1 21 ? 2.303 -1.194 -9.859 1 69.88 21 ALA B CA 1
ATOM 1453 C C . ALA B 1 21 ? 2.285 -0.626 -8.445 1 69.88 21 ALA B C 1
ATOM 1455 O O . ALA B 1 21 ? 1.22 -0.311 -7.91 1 69.88 21 ALA B O 1
ATOM 1456 N N . VAL B 1 22 ? 3.602 -0.495 -7.871 1 63.28 22 VAL B N 1
ATOM 1457 C CA . VAL B 1 22 ? 3.756 0.058 -6.527 1 63.28 22 VAL B CA 1
ATOM 1458 C C . VAL B 1 22 ? 3.492 1.562 -6.555 1 63.28 22 VAL B C 1
ATOM 1460 O O . VAL B 1 22 ? 2.865 2.105 -5.645 1 63.28 22 VAL B O 1
ATOM 1463 N N . ASP B 1 23 ? 4.293 2.215 -7.484 1 54.94 23 ASP B N 1
ATOM 1464 C CA . ASP B 1 23 ? 4.145 3.662 -7.605 1 54.94 23 ASP B CA 1
ATOM 1465 C C . ASP B 1 23 ? 2.674 4.059 -7.715 1 54.94 23 ASP B C 1
ATOM 1467 O O . ASP B 1 23 ? 2.258 5.078 -7.164 1 54.94 23 ASP B O 1
ATOM 1471 N N . ALA B 1 24 ? 2.139 3.262 -8.438 1 47.03 24 ALA B N 1
ATOM 1472 C CA . ALA B 1 24 ? 0.702 3.518 -8.5 1 47.03 24 ALA B CA 1
ATOM 1473 C C . ALA B 1 24 ? 0.076 3.461 -7.109 1 47.03 24 ALA B C 1
ATOM 1475 O O . ALA B 1 24 ? -0.916 4.141 -6.84 1 47.03 24 ALA B O 1
ATOM 1476 N N . PHE B 1 25 ? 0.979 2.537 -6.262 1 45.81 25 PHE B N 1
ATOM 1477 C CA . PHE B 1 25 ? 0.63 2.336 -4.859 1 45.81 25 PHE B CA 1
ATOM 1478 C C . PHE B 1 25 ? 1.011 3.553 -4.027 1 45.81 25 PHE B C 1
ATOM 1480 O O . PHE B 1 25 ? 0.333 3.879 -3.051 1 45.81 25 PHE B O 1
ATOM 1487 N N . LEU B 1 26 ? 2.408 3.914 -4.16 1 43.22 26 LEU B N 1
ATOM 1488 C CA . LEU B 1 26 ? 3.021 4.945 -3.33 1 43.22 26 LEU B CA 1
ATOM 1489 C C . LEU B 1 26 ? 2.057 6.105 -3.104 1 43.22 26 LEU B C 1
ATOM 1491 O O . LEU B 1 26 ? 2.242 6.902 -2.182 1 43.22 26 LEU B O 1
ATOM 1495 N N . THR B 1 27 ? 1.36 6.324 -4.008 1 36.28 27 THR B N 1
ATOM 1496 C CA . THR B 1 27 ? 0.536 7.457 -3.598 1 36.28 27 THR B CA 1
ATOM 1497 C C . THR B 1 27 ? -0.412 7.055 -2.471 1 36.28 27 THR B C 1
ATOM 1499 O O . THR B 1 27 ? -1.051 7.91 -1.855 1 36.28 27 THR B O 1
ATOM 1502 N N . THR B 1 28 ? -0.724 5.773 -2.293 1 35.31 28 THR B N 1
ATOM 1503 C CA . THR B 1 28 ? -1.705 5.398 -1.281 1 35.31 28 THR B CA 1
ATOM 1504 C C . THR B 1 28 ? -1.019 4.793 -0.062 1 35.31 28 THR B C 1
ATOM 1506 O O . THR B 1 28 ? 0.121 4.328 -0.15 1 35.31 28 THR B O 1
ATOM 1509 N N . SER B 1 29 ? -1.579 4.949 1.21 1 34.66 29 SER B N 1
ATOM 1510 C CA . SER B 1 29 ? -1.113 4.703 2.57 1 34.66 29 SER B CA 1
ATOM 1511 C C . SER B 1 29 ? -0.545 3.295 2.715 1 34.66 29 SER B C 1
ATOM 1513 O O . SER B 1 29 ? -0.268 2.842 3.828 1 34.66 29 SER B O 1
ATOM 1515 N N . ILE B 1 30 ? -0.963 2.436 1.931 1 35.97 30 ILE B N 1
ATOM 1516 C CA . ILE B 1 30 ? -0.486 1.109 2.307 1 35.97 30 ILE B CA 1
ATOM 1517 C C . ILE B 1 30 ? 0.996 0.978 1.962 1 35.97 30 ILE B C 1
ATOM 1519 O O . ILE B 1 30 ? 1.405 1.26 0.833 1 35.97 30 ILE B O 1
ATOM 1523 N N . PRO B 1 31 ? 1.936 0.851 3.045 1 33.12 31 PRO B N 1
ATOM 1524 C CA . PRO B 1 31 ? 3.369 0.713 2.781 1 33.12 31 PRO B CA 1
ATOM 1525 C C . PRO B 1 31 ? 3.68 -0.375 1.755 1 33.12 31 PRO B C 1
ATOM 1527 O O . PRO B 1 31 ? 3.092 -1.458 1.801 1 33.12 31 PRO B O 1
ATOM 1530 N N . PRO B 1 32 ? 3.951 0.07 0.432 1 35.84 32 PRO B N 1
ATOM 1531 C CA . PRO B 1 32 ? 4.637 -1.074 -0.171 1 35.84 32 PRO B CA 1
ATOM 1532 C C . PRO B 1 32 ? 5.426 -1.893 0.848 1 35.84 32 PRO B C 1
ATOM 1534 O O . PRO B 1 32 ? 5.828 -1.367 1.891 1 35.84 32 PRO B O 1
ATOM 1537 N N . GLY B 1 33 ? 5.176 -3.061 1.081 1 33.81 33 GLY B N 1
ATOM 1538 C CA . GLY B 1 33 ? 6.375 -3.562 1.732 1 33.81 33 GLY B CA 1
ATOM 1539 C C . GLY B 1 33 ? 7.605 -2.723 1.45 1 33.81 33 GLY B C 1
ATOM 1540 O O . GLY B 1 33 ? 7.559 -1.801 0.633 1 33.81 33 GLY B O 1
ATOM 1541 N N . PRO B 1 34 ? 8.594 -2.535 2.219 1 31.69 34 PRO B N 1
ATOM 1542 C CA . PRO B 1 34 ? 9.734 -1.735 1.777 1 31.69 34 PRO B CA 1
ATOM 1543 C C . PRO B 1 34 ? 9.711 -1.454 0.276 1 31.69 34 PRO B C 1
ATOM 1545 O O . PRO B 1 34 ? 9.609 -2.383 -0.528 1 31.69 34 PRO B O 1
ATOM 1548 N N . LEU B 1 35 ? 8.883 -0.528 -0.29 1 40.41 35 LEU B N 1
ATOM 1549 C CA . LEU B 1 35 ? 9.203 -0.104 -1.649 1 40.41 35 LEU B CA 1
ATOM 1550 C C . LEU B 1 35 ? 10.508 -0.735 -2.123 1 40.41 35 LEU B C 1
ATOM 1552 O O . LEU B 1 35 ? 10.75 -0.834 -3.328 1 40.41 35 LEU B O 1
ATOM 1556 N N . SER B 1 36 ? 11.328 -0.629 -1.173 1 40.56 36 SER B N 1
ATOM 1557 C CA . SER B 1 36 ? 12.633 -1.183 -1.517 1 40.56 36 SER B CA 1
ATOM 1558 C C . SER B 1 36 ? 12.5 -2.576 -2.121 1 40.56 36 SER B C 1
ATOM 1560 O O . SER B 1 36 ? 13.469 -3.117 -2.666 1 40.56 36 SER B O 1
ATOM 1562 N N . THR B 1 37 ? 11.5 -3.469 -1.805 1 55.03 37 THR B N 1
ATOM 1563 C CA . THR B 1 37 ? 12.219 -4.672 -2.213 1 55.03 37 THR B CA 1
ATOM 1564 C C . THR B 1 37 ? 11.609 -5.258 -3.486 1 55.03 37 THR B C 1
ATOM 1566 O O . THR B 1 37 ? 10.828 -6.203 -3.428 1 55.03 37 THR B O 1
ATOM 1569 N N . VAL B 1 38 ? 11.195 -4.047 -4.43 1 69.75 38 VAL B N 1
ATOM 1570 C CA . VAL B 1 38 ? 11.07 -4.684 -5.734 1 69.75 38 VAL B CA 1
ATOM 1571 C C . VAL B 1 38 ? 12.078 -5.824 -5.855 1 69.75 38 VAL B C 1
ATOM 1573 O O . VAL B 1 38 ? 13.234 -5.688 -5.438 1 69.75 38 VAL B O 1
ATOM 1576 N N . THR B 1 39 ? 11.469 -6.754 -6.207 1 79.75 39 THR B N 1
ATOM 1577 C CA . THR B 1 39 ? 12.383 -7.871 -6.438 1 79.75 39 THR B CA 1
ATOM 1578 C C . THR B 1 39 ? 13.297 -7.586 -7.625 1 79.75 39 THR B C 1
ATOM 1580 O O . THR B 1 39 ? 12.82 -7.359 -8.742 1 79.75 39 THR B O 1
ATOM 1583 N N . PRO B 1 40 ? 14.586 -7.512 -7.309 1 86.44 40 PRO B N 1
ATOM 1584 C CA . PRO B 1 40 ? 15.492 -7.348 -8.445 1 86.44 40 PRO B CA 1
ATOM 1585 C C . PRO B 1 40 ? 15.375 -8.484 -9.461 1 86.44 40 PRO B C 1
ATOM 1587 O O . PRO B 1 40 ? 14.867 -9.562 -9.133 1 86.44 40 PRO B O 1
ATOM 1590 N N . ALA B 1 41 ? 15.836 -8.164 -10.672 1 91.62 41 ALA B N 1
ATOM 1591 C CA . ALA B 1 41 ? 15.773 -9.148 -11.75 1 91.62 41 ALA B CA 1
ATOM 1592 C C . ALA B 1 41 ? 16.359 -10.484 -11.305 1 91.62 41 ALA B C 1
ATOM 1594 O O . ALA B 1 41 ? 15.781 -11.547 -11.586 1 91.62 41 ALA B O 1
ATOM 1595 N N . GLU B 1 42 ? 17.422 -10.414 -10.578 1 91.75 42 GLU B N 1
ATOM 1596 C CA . GLU B 1 42 ? 18.125 -11.617 -10.156 1 91.75 42 GLU B CA 1
ATOM 1597 C C . GLU B 1 42 ? 17.297 -12.43 -9.18 1 91.75 42 GLU B C 1
ATOM 1599 O O . GLU B 1 42 ? 17.469 -13.648 -9.07 1 91.75 42 GLU B O 1
ATOM 1604 N N . GLY B 1 43 ? 16.375 -11.789 -8.594 1 93.25 43 GLY B N 1
ATOM 1605 C CA . GLY B 1 43 ? 15.508 -12.453 -7.637 1 93.25 43 GLY B CA 1
ATOM 1606 C C . GLY B 1 43 ? 14.523 -13.406 -8.281 1 93.25 43 GLY B C 1
ATOM 1607 O O . GLY B 1 43 ? 13.938 -14.258 -7.605 1 93.25 43 GLY B O 1
ATOM 1608 N N . TRP B 1 44 ? 14.398 -13.344 -9.609 1 95.44 44 TRP B N 1
ATOM 1609 C CA . TRP B 1 44 ? 13.414 -14.156 -10.32 1 95.44 44 TRP B CA 1
ATOM 1610 C C . TRP B 1 44 ? 14.078 -15.328 -11.031 1 95.44 44 TRP B C 1
ATOM 1612 O O . TRP B 1 44 ? 13.414 -16.109 -11.711 1 95.44 44 TRP B O 1
ATOM 1622 N N . ARG B 1 45 ? 15.367 -15.562 -10.82 1 95.62 45 ARG B N 1
ATOM 1623 C CA . ARG B 1 45 ? 16.094 -16.594 -11.539 1 95.62 45 ARG B CA 1
ATOM 1624 C C . ARG B 1 45 ? 15.602 -17.984 -11.156 1 95.62 45 ARG B C 1
ATOM 1626 O O . ARG B 1 45 ? 15.484 -18.875 -12.016 1 95.62 45 ARG B O 1
ATOM 1633 N N . ASP B 1 46 ? 15.344 -18.125 -9.883 1 95.75 46 ASP B N 1
ATOM 1634 C CA . ASP B 1 46 ? 14.859 -19.422 -9.43 1 95.75 46 ASP B CA 1
ATOM 1635 C C . ASP B 1 46 ? 13.531 -19.781 -10.102 1 95.75 46 ASP B C 1
ATOM 1637 O O . ASP B 1 46 ? 13.375 -20.875 -10.633 1 95.75 46 ASP B O 1
ATOM 1641 N N . ALA B 1 47 ? 12.641 -18.859 -10.117 1 97.56 47 ALA B N 1
ATOM 1642 C CA . ALA B 1 47 ? 11.344 -19.078 -10.758 1 97.56 47 ALA B CA 1
ATOM 1643 C C . ALA B 1 47 ? 11.5 -19.312 -12.258 1 97.56 47 ALA B C 1
ATOM 1645 O O . ALA B 1 47 ? 10.82 -20.156 -12.836 1 97.56 47 ALA B O 1
ATOM 1646 N N . LEU B 1 48 ? 12.375 -18.547 -12.828 1 97.75 48 LEU B N 1
ATOM 1647 C CA . LEU B 1 48 ? 12.656 -18.703 -14.25 1 97.75 48 LEU B CA 1
ATOM 1648 C C . LEU B 1 48 ? 13.148 -20.125 -14.555 1 97.75 48 LEU B C 1
ATOM 1650 O O . LEU B 1 48 ? 12.633 -20.781 -15.461 1 97.75 48 LEU B O 1
ATOM 1654 N N . GLU B 1 49 ? 14.086 -20.594 -13.812 1 96.94 49 GLU B N 1
ATOM 1655 C CA . GLU B 1 49 ? 14.719 -21.891 -14.023 1 96.94 49 GLU B CA 1
ATOM 1656 C C . GLU B 1 49 ? 13.727 -23.031 -13.797 1 96.94 49 GLU B C 1
ATOM 1658 O O . GLU B 1 49 ? 13.836 -24.078 -14.43 1 96.94 49 GLU B O 1
ATOM 1663 N N . HIS B 1 50 ? 12.781 -22.828 -12.984 1 97.12 50 HIS B N 1
ATOM 1664 C CA . HIS B 1 50 ? 11.844 -23.891 -12.633 1 97.12 50 HIS B CA 1
ATOM 1665 C C . HIS B 1 50 ? 10.57 -23.797 -13.469 1 97.12 50 HIS B C 1
ATOM 1667 O O . HIS B 1 50 ? 9.648 -24.594 -13.289 1 97.12 50 HIS B O 1
ATOM 1673 N N . GLY B 1 51 ? 10.516 -22.781 -14.273 1 97.31 51 GLY B N 1
ATOM 1674 C CA . GLY B 1 51 ? 9.375 -22.672 -15.172 1 97.31 51 GLY B CA 1
ATOM 1675 C C . GLY B 1 51 ? 8.117 -22.188 -14.477 1 97.31 51 GLY B C 1
ATOM 1676 O O . GLY B 1 51 ? 7.012 -22.625 -14.805 1 97.31 51 GLY B O 1
ATOM 1677 N N . THR B 1 52 ? 8.281 -21.312 -13.469 1 98.5 52 THR B N 1
ATOM 1678 C CA . THR B 1 52 ? 7.129 -20.797 -12.742 1 98.5 52 THR B CA 1
ATOM 1679 C C . THR B 1 52 ? 7.102 -19.281 -12.781 1 98.5 52 THR B C 1
ATOM 1681 O O . THR B 1 52 ? 6.73 -18.625 -11.797 1 98.5 52 THR B O 1
ATOM 1684 N N . LEU B 1 53 ? 7.617 -18.719 -13.82 1 98.56 53 LEU B N 1
ATOM 1685 C CA . LEU B 1 53 ? 7.582 -17.281 -14.117 1 98.56 53 LEU B CA 1
ATOM 1686 C C . LEU B 1 53 ? 6.914 -17.031 -15.461 1 98.56 53 LEU B C 1
ATOM 1688 O O . LEU B 1 53 ? 7.402 -17.469 -16.5 1 98.56 53 LEU B O 1
ATOM 1692 N N . TRP B 1 54 ? 5.762 -16.312 -15.43 1 98.44 54 TRP B N 1
ATOM 1693 C CA . TRP B 1 54 ? 4.992 -16.016 -16.625 1 98.44 54 TRP B CA 1
ATOM 1694 C C . TRP B 1 54 ? 4.918 -14.516 -16.875 1 98.44 54 TRP B C 1
ATOM 1696 O O . TRP B 1 54 ? 4.93 -13.727 -15.93 1 98.44 54 TRP B O 1
ATOM 1706 N N . VAL B 1 55 ? 4.828 -14.156 -18.125 1 97.69 55 VAL B N 1
ATOM 1707 C CA . VAL B 1 55 ? 4.609 -12.766 -18.5 1 97.69 55 VAL B CA 1
ATOM 1708 C C . VAL B 1 55 ? 3.432 -12.672 -19.469 1 97.69 55 VAL B C 1
ATOM 1710 O O . VAL B 1 55 ? 3.068 -13.664 -20.109 1 97.69 55 VAL B O 1
ATOM 1713 N N . ILE B 1 56 ? 2.814 -11.547 -19.438 1 96.38 56 ILE B N 1
ATOM 1714 C CA . ILE B 1 56 ? 1.833 -11.211 -20.453 1 96.38 56 ILE B CA 1
ATOM 1715 C C . ILE B 1 56 ? 2.361 -10.062 -21.312 1 96.38 56 ILE B C 1
ATOM 1717 O O . ILE B 1 56 ? 2.748 -9.016 -20.797 1 96.38 56 ILE B O 1
ATOM 1721 N N . ASP B 1 57 ? 2.385 -10.273 -22.625 1 93.56 57 ASP B N 1
ATOM 1722 C CA . ASP B 1 57 ? 2.965 -9.305 -23.547 1 93.56 57 ASP B CA 1
ATOM 1723 C C . ASP B 1 57 ? 1.945 -8.234 -23.922 1 93.56 57 ASP B C 1
ATOM 1725 O O . ASP B 1 57 ? 0.761 -8.523 -24.094 1 93.56 57 ASP B O 1
ATOM 1729 N N . GLY B 1 58 ? 2.551 -6.945 -23.984 1 86.88 58 GLY B N 1
ATOM 1730 C CA . GLY B 1 58 ? 1.776 -5.871 -24.594 1 86.88 58 GLY B CA 1
ATOM 1731 C C . GLY B 1 58 ? 1.863 -5.852 -26.109 1 86.88 58 GLY B C 1
ATOM 1732 O O . GLY B 1 58 ? 2.113 -6.883 -26.734 1 86.88 58 GLY B O 1
ATOM 1733 N N . GLN B 1 59 ? 1.519 -4.703 -26.672 1 79.81 59 GLN B N 1
ATOM 1734 C CA . GLN B 1 59 ? 1.42 -4.531 -28.125 1 79.81 59 GLN B CA 1
ATOM 1735 C C . GLN B 1 59 ? 2.783 -4.695 -28.781 1 79.81 59 GLN B C 1
ATOM 1737 O O . GLN B 1 59 ? 2.877 -5.215 -29.906 1 79.81 59 GLN B O 1
ATOM 1742 N N . GLN B 1 60 ? 3.826 -4.418 -28.172 1 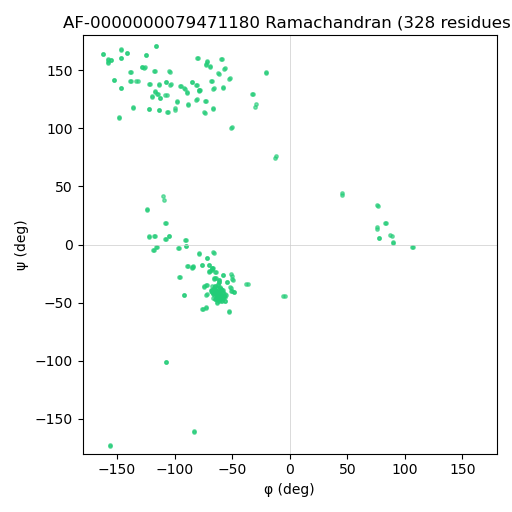79.12 60 GLN B N 1
ATOM 1743 C CA . GLN B 1 60 ? 5.125 -4.453 -28.844 1 79.12 60 GLN B CA 1
ATOM 1744 C C . GLN B 1 60 ? 5.941 -5.66 -28.375 1 79.12 60 GLN B C 1
ATOM 1746 O O . GLN B 1 60 ? 7.164 -5.695 -28.547 1 79.12 60 GLN B O 1
ATOM 1751 N N . GLY B 1 61 ? 5.254 -6.652 -27.781 1 83.62 61 GLY B N 1
ATOM 1752 C CA . GLY B 1 61 ? 5.961 -7.848 -27.344 1 83.62 61 GLY B CA 1
ATOM 1753 C C . GLY B 1 61 ? 6.723 -7.645 -26.047 1 83.62 61 GLY B C 1
ATOM 1754 O O . GLY B 1 61 ? 7.523 -8.492 -25.656 1 83.62 61 GLY B O 1
ATOM 1755 N N . THR B 1 62 ? 6.578 -6.547 -25.469 1 90.5 62 THR B N 1
ATOM 1756 C CA . THR B 1 62 ? 7.195 -6.277 -24.188 1 90.5 62 THR B CA 1
ATOM 1757 C C . THR B 1 62 ? 6.25 -6.645 -23.047 1 90.5 62 THR B C 1
ATOM 1759 O O . THR B 1 62 ? 5.047 -6.387 -23.125 1 90.5 62 THR B O 1
ATOM 1762 N N . PRO B 1 63 ? 6.836 -7.316 -22.078 1 96 63 PRO B N 1
ATOM 1763 C CA . PRO B 1 63 ? 5.961 -7.676 -20.953 1 96 63 PRO B CA 1
ATOM 1764 C C . PRO B 1 63 ? 5.305 -6.461 -20.297 1 96 63 PRO B C 1
ATOM 1766 O O . PRO B 1 63 ? 5.965 -5.441 -20.078 1 96 63 PRO B O 1
ATOM 1769 N N . VAL B 1 64 ? 3.982 -6.547 -20.016 1 94.56 64 VAL B N 1
ATOM 1770 C CA . VAL B 1 64 ? 3.25 -5.492 -19.312 1 94.56 64 VAL B CA 1
ATOM 1771 C C . VAL B 1 64 ? 2.695 -6.023 -18 1 94.56 64 VAL B C 1
ATOM 1773 O O . VAL B 1 64 ? 2.078 -5.281 -17.234 1 94.56 64 VAL B O 1
ATOM 1776 N N . GLY B 1 65 ? 2.838 -7.273 -17.719 1 94.25 65 GLY B N 1
ATOM 1777 C CA . GLY B 1 65 ? 2.477 -7.949 -16.484 1 94.25 65 GLY B CA 1
ATOM 1778 C C . GLY B 1 65 ? 3.236 -9.242 -16.266 1 94.25 65 GLY B C 1
ATOM 1779 O O . GLY B 1 65 ? 3.816 -9.797 -17.203 1 94.25 65 GLY B O 1
ATOM 1780 N N . PHE B 1 66 ? 3.287 -9.664 -15.031 1 95.81 66 PHE B N 1
ATOM 1781 C CA . PHE B 1 66 ? 3.961 -10.93 -14.773 1 95.81 66 PHE B CA 1
ATOM 1782 C C . PHE B 1 66 ? 3.439 -11.57 -13.492 1 95.81 66 PHE B C 1
ATOM 1784 O O . PHE B 1 66 ? 2.777 -10.914 -12.688 1 95.81 66 PHE B O 1
ATOM 1791 N N . LEU B 1 67 ? 3.629 -12.859 -13.375 1 96.5 67 LEU B N 1
ATOM 1792 C CA . LEU B 1 67 ? 3.355 -13.664 -12.195 1 96.5 67 LEU B CA 1
ATOM 1793 C C . LEU B 1 67 ? 4.496 -14.641 -11.93 1 96.5 67 LEU B C 1
ATOM 1795 O O . LEU B 1 67 ? 4.871 -15.414 -12.805 1 96.5 67 LEU B O 1
ATOM 1799 N N . GLY B 1 68 ? 5.137 -14.484 -10.789 1 96.81 68 GLY B N 1
ATOM 1800 C CA . GLY B 1 68 ? 6.148 -15.422 -10.328 1 96.81 68 GLY B CA 1
ATOM 1801 C C . GLY B 1 68 ? 5.684 -16.281 -9.164 1 96.81 68 GLY B C 1
ATOM 1802 O O . GLY B 1 68 ? 4.992 -15.789 -8.266 1 96.81 68 GLY B O 1
ATOM 1803 N N . ALA B 1 69 ? 6.051 -17.578 -9.195 1 97.5 69 ALA B N 1
ATOM 1804 C CA . ALA B 1 69 ? 5.582 -18.516 -8.18 1 97.5 69 ALA B CA 1
ATOM 1805 C C . ALA B 1 69 ? 6.684 -19.5 -7.789 1 97.5 69 ALA B C 1
ATOM 1807 O O . ALA B 1 69 ? 7.742 -19.531 -8.422 1 97.5 69 ALA B O 1
ATOM 1808 N N . HIS B 1 70 ? 6.445 -20.141 -6.703 1 97 70 HIS B N 1
ATOM 1809 C CA . HIS B 1 70 ? 7.289 -21.219 -6.203 1 97 70 HIS B CA 1
ATOM 1810 C C . HIS B 1 70 ? 6.504 -22.531 -6.09 1 97 70 HIS B C 1
ATOM 1812 O O . HIS B 1 70 ? 5.426 -22.547 -5.492 1 97 70 HIS B O 1
ATOM 1818 N N . ARG B 1 71 ? 7.043 -23.562 -6.688 1 96.62 71 ARG B N 1
ATOM 1819 C CA . ARG B 1 71 ? 6.418 -24.875 -6.613 1 96.62 71 ARG B CA 1
ATOM 1820 C C . ARG B 1 71 ? 7.066 -25.734 -5.523 1 96.62 71 ARG B C 1
ATOM 1822 O O . ARG B 1 71 ? 8.289 -25.859 -5.477 1 96.62 71 ARG B O 1
ATOM 1829 N N . ASP B 1 72 ? 6.207 -26.188 -4.586 1 91.12 72 ASP B N 1
ATOM 1830 C CA . ASP B 1 72 ? 6.699 -27.078 -3.543 1 91.12 72 ASP B CA 1
ATOM 1831 C C . ASP B 1 72 ? 5.625 -28.094 -3.133 1 91.12 72 ASP B C 1
ATOM 1833 O O . ASP B 1 72 ? 4.512 -27.703 -2.766 1 91.12 72 ASP B O 1
ATOM 1837 N N . ARG B 1 73 ? 5.898 -29.469 -2.971 1 85.19 73 ARG B N 1
ATOM 1838 C CA . ARG B 1 73 ? 5.098 -30.547 -2.418 1 85.19 73 ARG B CA 1
ATOM 1839 C C . ARG B 1 73 ? 3.67 -30.5 -2.947 1 85.19 73 ARG B C 1
ATOM 1841 O O . ARG B 1 73 ? 2.713 -30.594 -2.176 1 85.19 73 ARG B O 1
ATOM 1848 N N . GLY B 1 74 ? 3.49 -30.281 -4.238 1 92.75 74 GLY B N 1
ATOM 1849 C CA . GLY B 1 74 ? 2.156 -30.312 -4.816 1 92.75 74 GLY B CA 1
ATOM 1850 C C . GLY B 1 74 ? 1.438 -28.984 -4.742 1 92.75 74 GLY B C 1
ATOM 1851 O O . GLY B 1 74 ? 0.256 -28.891 -5.078 1 92.75 74 GLY B O 1
ATOM 1852 N N . GLU B 1 75 ? 2.107 -27.953 -4.34 1 95.56 75 GLU B N 1
ATOM 1853 C CA . GLU B 1 75 ? 1.542 -26.625 -4.168 1 95.56 75 GLU B CA 1
ATOM 1854 C C . GLU B 1 75 ? 2.277 -25.594 -5.031 1 95.56 75 GLU B C 1
ATOM 1856 O O . GLU B 1 75 ? 3.494 -25.688 -5.203 1 95.56 75 GLU B O 1
ATOM 1861 N N . LEU B 1 76 ? 1.517 -24.703 -5.641 1 97.88 76 LEU B N 1
ATOM 1862 C CA . LEU B 1 76 ? 2.092 -23.531 -6.281 1 97.88 76 LEU B CA 1
ATOM 1863 C C . LEU B 1 76 ? 1.815 -22.266 -5.461 1 97.88 76 LEU B C 1
ATOM 1865 O O . LEU B 1 76 ? 0.662 -21.859 -5.316 1 97.88 76 LEU B O 1
ATOM 1869 N N . HIS B 1 77 ? 2.873 -21.656 -4.918 1 97.31 77 HIS B N 1
ATOM 1870 C CA . HIS B 1 77 ? 2.727 -20.422 -4.137 1 97.31 77 HIS B CA 1
ATOM 1871 C C . HIS B 1 77 ? 3.064 -19.203 -4.977 1 97.31 77 HIS B C 1
ATOM 1873 O O . HIS B 1 77 ? 4.203 -19.047 -5.426 1 97.31 77 HIS B O 1
ATOM 1879 N N . ILE B 1 78 ? 2.08 -18.375 -5.16 1 96.5 78 ILE B N 1
ATOM 1880 C CA . ILE B 1 78 ? 2.299 -17.141 -5.902 1 96.5 78 ILE B CA 1
ATOM 1881 C C . ILE B 1 78 ? 3.09 -16.156 -5.043 1 96.5 78 ILE B C 1
ATOM 1883 O O . ILE B 1 78 ? 2.672 -15.812 -3.934 1 96.5 78 ILE B O 1
ATOM 1887 N N . LEU B 1 79 ? 4.227 -15.719 -5.59 1 93.5 79 LEU B N 1
ATOM 1888 C CA . LEU B 1 79 ? 5.121 -14.812 -4.883 1 93.5 79 LEU B CA 1
ATOM 1889 C C . LEU B 1 79 ? 4.785 -13.359 -5.199 1 93.5 79 LEU B C 1
ATOM 1891 O O . LEU B 1 79 ? 4.84 -12.5 -4.32 1 93.5 79 LEU B O 1
ATOM 1895 N N . GLU B 1 80 ? 4.543 -13.094 -6.441 1 91.69 80 GLU B N 1
ATOM 1896 C CA . GLU B 1 80 ? 4.312 -11.742 -6.957 1 91.69 80 GLU B CA 1
ATOM 1897 C C . GLU B 1 80 ? 3.436 -11.773 -8.203 1 91.69 80 GLU B C 1
ATOM 1899 O O . GLU B 1 80 ? 3.568 -12.664 -9.047 1 91.69 80 GLU B O 1
ATOM 1904 N N . PHE B 1 81 ? 2.592 -10.867 -8.328 1 92.31 81 PHE B N 1
ATOM 1905 C CA . PHE B 1 81 ? 1.651 -10.727 -9.43 1 92.31 81 PHE B CA 1
ATOM 1906 C C . PHE B 1 81 ? 1.35 -9.258 -9.695 1 92.31 81 PHE B C 1
ATOM 1908 O O . PHE B 1 81 ? 0.721 -8.586 -8.875 1 92.31 81 PHE B O 1
ATOM 1915 N N . ASP B 1 82 ? 1.901 -8.812 -10.867 1 89.06 82 ASP B N 1
ATOM 1916 C CA . ASP B 1 82 ? 1.738 -7.391 -11.156 1 89.06 82 ASP B CA 1
ATOM 1917 C C . ASP B 1 82 ? 1.402 -7.164 -12.625 1 89.06 82 ASP B C 1
ATOM 1919 O O . ASP B 1 82 ? 1.927 -7.859 -13.5 1 89.06 82 ASP B O 1
ATOM 1923 N N . VAL B 1 83 ? 0.503 -6.223 -12.859 1 89 83 VAL B N 1
ATOM 1924 C CA . VAL B 1 83 ? 0.248 -5.652 -14.18 1 89 83 VAL B CA 1
ATOM 1925 C C . VAL B 1 83 ? 0.578 -4.16 -14.172 1 89 83 VAL B C 1
ATOM 1927 O O . VAL B 1 83 ? 0.209 -3.443 -13.234 1 89 83 VAL B O 1
ATOM 1930 N N . GLU B 1 84 ? 1.31 -3.758 -15.156 1 84.94 84 GLU B N 1
ATOM 1931 C CA . GLU B 1 84 ? 1.66 -2.346 -15.273 1 84.94 84 GLU B CA 1
ATOM 1932 C C . GLU B 1 84 ? 0.417 -1.463 -15.211 1 84.94 84 GLU B C 1
ATOM 1934 O O . GLU B 1 84 ? -0.609 -1.785 -15.82 1 84.94 84 GLU B O 1
ATOM 1939 N N . VAL B 1 85 ? 0.567 -0.315 -14.555 1 76.06 85 VAL B N 1
ATOM 1940 C CA . VAL B 1 85 ? -0.559 0.551 -14.219 1 76.06 85 VAL B CA 1
ATOM 1941 C C . VAL B 1 85 ? -1.318 0.928 -15.492 1 76.06 85 VAL B C 1
ATOM 1943 O O . VAL B 1 85 ? -2.551 0.893 -15.516 1 76.06 85 VAL B O 1
ATOM 1946 N N . GLY B 1 86 ? -0.733 1.277 -16.547 1 76.12 86 GLY B N 1
ATOM 1947 C CA . GLY B 1 86 ? -1.363 1.691 -17.797 1 76.12 86 GLY B CA 1
ATOM 1948 C C . GLY B 1 86 ? -2.127 0.573 -18.469 1 76.12 86 GLY B C 1
ATOM 1949 O O . GLY B 1 86 ? -2.885 0.817 -19.422 1 76.12 86 GLY B O 1
ATOM 1950 N N . HIS B 1 87 ? -2.031 -0.653 -17.953 1 84.75 87 HIS B N 1
ATOM 1951 C CA . HIS B 1 87 ? -2.646 -1.813 -18.578 1 84.75 87 HIS B CA 1
ATOM 1952 C C . HIS B 1 87 ? -3.615 -2.512 -17.641 1 84.75 87 HIS B C 1
ATOM 1954 O O . HIS B 1 87 ? -4.121 -3.594 -17.938 1 84.75 87 HIS B O 1
ATOM 1960 N N . GLN B 1 88 ? -3.85 -1.907 -16.5 1 80.94 88 GLN B N 1
ATOM 1961 C CA . GLN B 1 88 ? -4.754 -2.5 -15.523 1 80.94 88 GLN B CA 1
ATOM 1962 C C . GLN B 1 88 ? -6.211 -2.238 -15.891 1 80.94 88 GLN B C 1
ATOM 1964 O O . GLN B 1 88 ? -6.5 -1.42 -16.766 1 80.94 88 GLN B O 1
ATOM 1969 N N . GLY B 1 89 ? -7.078 -3.066 -15.305 1 80.81 89 GLY B N 1
ATOM 1970 C CA . GLY B 1 89 ? -8.5 -2.875 -15.531 1 80.81 89 GLY B CA 1
ATOM 1971 C C . GLY B 1 89 ? -8.953 -3.35 -16.906 1 80.81 89 GLY B C 1
ATOM 1972 O O . GLY B 1 89 ? -10.039 -2.986 -17.359 1 80.81 89 GLY B O 1
ATOM 1973 N N . LYS B 1 90 ? -8.172 -4.078 -17.547 1 85.88 90 LYS B N 1
ATOM 1974 C CA . LYS B 1 90 ? -8.461 -4.531 -18.9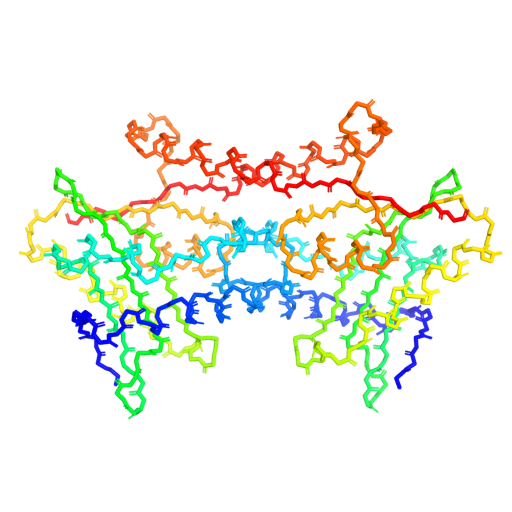06 1 85.88 90 LYS B CA 1
ATOM 1975 C C . LYS B 1 90 ? -8.57 -6.051 -18.953 1 85.88 90 LYS B C 1
ATOM 1977 O O . LYS B 1 90 ? -8.555 -6.637 -20.047 1 85.88 90 LYS B O 1
ATOM 1982 N N . GLY B 1 91 ? -8.539 -6.664 -17.828 1 90.56 91 GLY B N 1
ATOM 1983 C CA . GLY B 1 91 ? -8.734 -8.102 -17.781 1 90.56 91 GLY B CA 1
ATOM 1984 C C . GLY B 1 91 ? -7.438 -8.883 -17.906 1 90.56 91 GLY B C 1
ATOM 1985 O O . GLY B 1 91 ? -7.441 -10.117 -17.875 1 90.56 91 GLY B O 1
ATOM 1986 N N . LEU B 1 92 ? -6.328 -8.25 -18.016 1 91.38 92 LEU B N 1
ATOM 1987 C CA . LEU B 1 92 ? -5.047 -8.914 -18.219 1 91.38 92 LEU B CA 1
ATOM 1988 C C . LEU B 1 92 ? -4.672 -9.75 -17 1 91.38 92 LEU B C 1
ATOM 1990 O O . LEU B 1 92 ? -4.102 -10.836 -17.141 1 91.38 92 LEU B O 1
ATOM 1994 N N . GLY B 1 93 ? -5 -9.258 -15.797 1 92.69 93 GLY B N 1
ATOM 1995 C CA . GLY B 1 93 ? -4.75 -10.016 -14.586 1 92.69 93 GLY B CA 1
ATOM 1996 C C . GLY B 1 93 ? -5.5 -11.336 -14.539 1 92.69 93 GLY B C 1
ATOM 1997 O O . GLY B 1 93 ? -4.926 -12.375 -14.211 1 92.69 93 GLY B O 1
ATOM 1998 N N . ARG B 1 94 ? -6.719 -11.234 -14.914 1 94.94 94 ARG B N 1
ATOM 1999 C CA . ARG B 1 94 ? -7.539 -12.438 -14.953 1 94.94 94 ARG B CA 1
ATOM 2000 C C . ARG B 1 94 ? -6.984 -13.445 -15.953 1 94.94 94 ARG B C 1
ATOM 2002 O O . ARG B 1 94 ? -6.914 -14.641 -15.656 1 94.94 94 ARG B O 1
ATOM 2009 N N . LEU B 1 95 ? -6.637 -12.953 -17.078 1 96.06 95 LEU B N 1
ATOM 2010 C CA . LEU B 1 95 ? -6.082 -13.82 -18.109 1 96.06 95 LEU B CA 1
ATOM 2011 C C . LEU B 1 95 ? -4.82 -14.516 -17.625 1 96.06 95 LEU B C 1
ATOM 2013 O O . LEU B 1 95 ? -4.664 -15.727 -17.812 1 96.06 95 LEU B O 1
ATOM 2017 N N . LEU B 1 96 ? -3.961 -13.797 -17.031 1 96.62 96 LEU B N 1
ATOM 2018 C CA . LEU B 1 96 ? -2.689 -14.328 -16.562 1 96.62 96 LEU B CA 1
ATOM 2019 C C . LEU B 1 96 ? -2.914 -15.336 -15.438 1 96.62 96 LEU B C 1
ATOM 2021 O O . LEU B 1 96 ? -2.361 -16.438 -15.461 1 96.62 96 LEU B O 1
ATOM 2025 N N . LEU B 1 97 ? -3.76 -15 -14.469 1 97.31 97 LEU B N 1
ATOM 2026 C CA . LEU B 1 97 ? -4.012 -15.898 -13.336 1 97.31 97 LEU B CA 1
ATOM 2027 C C . LEU B 1 97 ? -4.691 -17.188 -13.805 1 97.31 97 LEU B C 1
ATOM 2029 O O . LEU B 1 97 ? -4.336 -18.266 -13.352 1 97.31 97 LEU B O 1
ATOM 2033 N N . ASN B 1 98 ? -5.613 -17.031 -14.703 1 97.88 98 ASN B N 1
ATOM 2034 C CA . ASN B 1 98 ? -6.273 -18.219 -15.242 1 97.88 98 ASN B CA 1
ATOM 2035 C C . ASN B 1 98 ? -5.281 -19.156 -15.938 1 97.88 98 ASN B C 1
ATOM 2037 O O . ASN B 1 98 ? -5.383 -20.375 -15.82 1 97.88 98 ASN B O 1
ATOM 2041 N N . HIS B 1 99 ? -4.426 -18.594 -16.672 1 98.06 99 HIS B N 1
ATOM 2042 C CA . HIS B 1 99 ? -3.396 -19.375 -17.328 1 98.06 99 HIS B CA 1
ATOM 2043 C C . HIS B 1 99 ? -2.568 -20.156 -16.312 1 98.06 99 HIS B C 1
ATOM 2045 O O . HIS B 1 99 ? -2.311 -21.359 -16.484 1 98.06 99 HIS B O 1
ATOM 2051 N N . VAL B 1 100 ? -2.162 -19.531 -15.273 1 98.19 100 VAL B N 1
ATOM 2052 C CA . VAL B 1 100 ? -1.316 -20.141 -14.25 1 98.19 100 VAL B CA 1
ATOM 2053 C C . VAL B 1 100 ? -2.092 -21.234 -13.523 1 98.19 100 VAL B C 1
ATOM 2055 O O . VAL B 1 100 ? -1.546 -22.312 -13.242 1 98.19 100 VAL B O 1
ATOM 2058 N N . ILE B 1 101 ? -3.361 -20.984 -13.242 1 98.31 101 ILE B N 1
ATOM 2059 C CA . ILE B 1 101 ? -4.207 -21.969 -12.586 1 98.31 101 ILE B CA 1
ATOM 2060 C C . ILE B 1 101 ? -4.344 -23.203 -13.484 1 98.31 101 ILE B C 1
ATOM 2062 O O . ILE B 1 101 ? -4.223 -24.328 -13.016 1 98.31 101 ILE B O 1
ATOM 2066 N N . ALA B 1 102 ? -4.582 -23 -14.766 1 98.31 102 ALA B N 1
ATOM 2067 C CA . ALA B 1 102 ? -4.695 -24.094 -15.719 1 98.31 102 ALA B CA 1
ATOM 2068 C C . ALA B 1 102 ? -3.393 -24.891 -15.797 1 98.31 102 ALA B C 1
ATOM 2070 O O . ALA B 1 102 ? -3.41 -26.125 -15.852 1 98.31 102 ALA B O 1
ATOM 2071 N N . TRP B 1 103 ? -2.316 -24.188 -15.875 1 98.06 103 TRP B N 1
ATOM 2072 C CA . TRP B 1 103 ? -1.012 -24.828 -15.867 1 98.06 103 TRP B CA 1
ATOM 2073 C C . TRP B 1 103 ? -0.839 -25.703 -14.633 1 98.06 103 TRP B C 1
ATOM 2075 O O . TRP B 1 103 ? -0.398 -26.844 -14.727 1 98.06 103 TRP B O 1
ATOM 2085 N N . ALA B 1 104 ? -1.141 -25.188 -13.438 1 98.38 104 ALA B N 1
ATOM 2086 C CA . ALA B 1 104 ? -1.005 -25.906 -12.18 1 98.38 104 ALA B CA 1
ATOM 2087 C C . ALA B 1 104 ? -1.835 -27.188 -12.195 1 98.38 104 ALA B C 1
ATOM 2089 O O . ALA B 1 104 ? -1.373 -28.25 -11.75 1 98.38 104 ALA B O 1
ATOM 2090 N N . ARG B 1 105 ? -3.045 -27.109 -12.727 1 98 105 ARG B N 1
ATOM 2091 C CA . ARG B 1 105 ? -3.9 -28.281 -12.867 1 98 105 ARG B CA 1
ATOM 2092 C C . ARG B 1 105 ? -3.258 -29.328 -13.766 1 98 105 ARG B C 1
ATOM 2094 O O . ARG B 1 105 ? -3.234 -30.516 -13.43 1 98 105 ARG B O 1
ATOM 2101 N N . ALA B 1 106 ? -2.803 -28.891 -14.859 1 97.81 106 ALA B N 1
ATOM 2102 C CA . ALA B 1 106 ? -2.195 -29.797 -15.828 1 97.81 106 ALA B CA 1
ATOM 2103 C C . ALA B 1 106 ? -0.968 -30.484 -15.25 1 97.81 106 ALA B C 1
ATOM 2105 O O . ALA B 1 106 ? -0.67 -31.625 -15.594 1 97.81 106 ALA B O 1
ATOM 2106 N N . GLU B 1 107 ? -0.265 -29.766 -14.375 1 97.25 107 GLU B N 1
ATOM 2107 C CA . GLU B 1 107 ? 0.935 -30.312 -13.734 1 97.25 107 GLU B CA 1
ATOM 2108 C C . GLU B 1 107 ? 0.577 -31.25 -12.594 1 97.25 107 GLU B C 1
ATOM 2110 O O . GLU B 1 107 ? 1.461 -31.828 -11.961 1 97.25 107 GLU B O 1
ATOM 2115 N N . GLY B 1 108 ? -0.708 -31.344 -12.219 1 97.38 108 GLY B N 1
ATOM 2116 C CA . GLY B 1 108 ? -1.159 -32.25 -11.188 1 97.38 108 GLY B CA 1
ATOM 2117 C C . GLY B 1 108 ? -0.986 -31.719 -9.781 1 97.38 108 GLY B C 1
ATOM 2118 O O . GLY B 1 108 ? -0.922 -32.5 -8.82 1 97.38 108 GLY B O 1
ATOM 2119 N N . LEU B 1 109 ? -0.824 -30.438 -9.664 1 97.5 109 LEU B N 1
ATOM 2120 C CA . LEU B 1 109 ? -0.72 -29.828 -8.336 1 97.5 109 LEU B CA 1
ATOM 2121 C C . LEU B 1 109 ? -2.07 -29.828 -7.629 1 97.5 109 LEU B C 1
ATOM 2123 O O . LEU B 1 109 ? -3.115 -29.922 -8.281 1 97.5 109 LEU B O 1
ATOM 2127 N N . SER B 1 110 ? -2.045 -29.734 -6.281 1 97.5 110 SER B N 1
ATOM 2128 C CA . SER B 1 110 ? -3.268 -29.875 -5.496 1 97.5 110 SER B CA 1
ATOM 2129 C C . SER B 1 110 ? -3.873 -28.516 -5.172 1 97.5 110 SER B C 1
ATOM 2131 O O . SER B 1 110 ? -5.082 -28.391 -4.965 1 97.5 110 SER B O 1
ATOM 2133 N N . GLU B 1 111 ? -2.961 -27.484 -5.109 1 97.38 111 GLU B N 1
ATOM 2134 C CA . GLU B 1 111 ? -3.469 -26.172 -4.699 1 97.38 111 GLU B CA 1
ATOM 2135 C C . GLU B 1 111 ? -2.551 -25.047 -5.168 1 97.38 111 GLU B C 1
ATOM 2137 O O . GLU B 1 111 ? -1.376 -25.281 -5.461 1 97.38 111 GLU B O 1
ATOM 2142 N N . VAL B 1 112 ? -3.119 -23.906 -5.281 1 98.19 112 VAL B N 1
ATOM 2143 C CA . VAL B 1 112 ? -2.414 -22.641 -5.469 1 98.19 112 VAL B CA 1
ATOM 2144 C C . VAL B 1 112 ? -2.623 -21.75 -4.25 1 98.19 112 VAL B C 1
ATOM 2146 O O . VAL B 1 112 ? -3.746 -21.609 -3.76 1 98.19 112 VAL B O 1
ATOM 2149 N N . THR B 1 113 ? -1.519 -21.188 -3.672 1 97.06 113 THR B N 1
ATOM 2150 C CA . THR B 1 113 ? -1.614 -20.359 -2.477 1 97.06 113 THR B CA 1
ATOM 2151 C C . THR B 1 113 ? -0.967 -19 -2.709 1 97.06 113 THR B C 1
ATOM 2153 O O . THR B 1 113 ? -0.224 -18.812 -3.678 1 97.06 113 THR B O 1
ATOM 2156 N N . LEU B 1 114 ? -1.308 -18.094 -1.848 1 95.44 114 LEU B N 1
ATOM 2157 C CA . LEU B 1 114 ? -0.666 -16.781 -1.808 1 95.44 114 LEU B CA 1
ATOM 2158 C C . LEU B 1 114 ? -0.924 -16.094 -0.473 1 95.44 114 LEU B C 1
ATOM 2160 O O . LEU B 1 114 ? -1.758 -16.547 0.315 1 95.44 114 LEU B O 1
ATOM 2164 N N . THR B 1 115 ? -0.113 -15.07 -0.222 1 92.31 115 THR B N 1
ATOM 2165 C CA . THR B 1 115 ? -0.397 -14.094 0.825 1 92.31 115 THR B CA 1
ATOM 2166 C C . THR B 1 115 ? -0.67 -12.719 0.222 1 92.31 115 THR B C 1
ATOM 2168 O O . THR B 1 115 ? -0.037 -12.328 -0.762 1 92.31 115 THR B O 1
ATOM 2171 N N . THR B 1 116 ? -1.724 -12.109 0.821 1 89.81 116 THR B N 1
ATOM 2172 C CA . THR B 1 116 ? -2.166 -10.852 0.232 1 89.81 116 THR B CA 1
ATOM 2173 C C . THR B 1 116 ? -2.9 -10 1.265 1 89.81 116 THR B C 1
ATOM 2175 O O . THR B 1 116 ? -2.844 -10.281 2.463 1 89.81 116 THR B O 1
ATOM 2178 N N . PHE B 1 117 ? -3.453 -8.914 0.756 1 81.94 117 PHE B N 1
ATOM 2179 C CA . PHE B 1 117 ? -4.27 -8.062 1.617 1 81.94 117 PHE B CA 1
ATOM 2180 C C . PHE B 1 117 ? -5.742 -8.438 1.501 1 81.94 117 PHE B C 1
ATOM 2182 O O . PHE B 1 117 ? -6.266 -8.578 0.395 1 81.94 117 PHE B O 1
ATOM 2189 N N . ARG B 1 118 ? -6.422 -8.508 2.627 1 85.56 118 ARG B N 1
ATOM 2190 C CA . ARG B 1 118 ? -7.773 -9.039 2.768 1 85.56 118 ARG B CA 1
ATOM 2191 C C . ARG B 1 118 ? -8.789 -8.148 2.07 1 85.56 118 ARG B C 1
ATOM 2193 O O . ARG B 1 118 ? -9.68 -8.633 1.37 1 85.56 118 ARG B O 1
ATOM 2200 N N . SER B 1 119 ? -8.539 -6.879 2.215 1 76.25 119 SER B N 1
ATOM 2201 C CA . SER B 1 119 ? -9.664 -5.988 1.945 1 76.25 119 SER B CA 1
ATOM 2202 C C . SER B 1 119 ? -9.383 -5.094 0.744 1 76.25 119 SER B C 1
ATOM 2204 O O . SER B 1 119 ? -10.258 -4.344 0.304 1 76.25 119 SER B O 1
ATOM 2206 N N . ILE B 1 120 ? -8.195 -5.234 0.199 1 72.56 120 ILE B N 1
ATOM 2207 C CA . ILE B 1 120 ? -7.867 -4.422 -0.968 1 72.56 120 ILE B CA 1
ATOM 2208 C C . ILE B 1 120 ? -8.508 -5.027 -2.213 1 72.56 120 ILE B C 1
ATOM 2210 O O . ILE B 1 120 ? -8.391 -6.23 -2.461 1 72.56 120 ILE B O 1
ATOM 2214 N N . ALA B 1 121 ? -9.148 -4.223 -3.027 1 72.56 121 ALA B N 1
ATOM 2215 C CA . ALA B 1 121 ? -10.031 -4.656 -4.109 1 72.56 121 ALA B CA 1
ATOM 2216 C C . ALA B 1 121 ? -9.297 -5.598 -5.066 1 72.56 121 ALA B C 1
ATOM 2218 O O . ALA B 1 121 ? -9.82 -6.656 -5.418 1 72.56 121 ALA B O 1
ATOM 2219 N N . TRP B 1 122 ? -8.047 -5.363 -5.469 1 76.19 122 TRP B N 1
ATOM 2220 C CA . TRP B 1 122 ? -7.344 -6.164 -6.465 1 76.19 122 TRP B CA 1
ATOM 2221 C C . TRP B 1 122 ? -6.566 -7.297 -5.797 1 76.19 122 TRP B C 1
ATOM 2223 O O . TRP B 1 122 ? -5.809 -8.016 -6.457 1 76.19 122 TRP B O 1
ATOM 2233 N N . ASN B 1 123 ? -6.703 -7.441 -4.441 1 85.5 123 ASN B N 1
ATOM 2234 C CA . ASN B 1 123 ? -6.082 -8.516 -3.68 1 85.5 123 ASN B CA 1
ATOM 2235 C C . ASN B 1 123 ? -7.109 -9.555 -3.227 1 85.5 123 ASN B C 1
ATOM 2237 O O . ASN B 1 123 ? -7.645 -10.305 -4.043 1 85.5 123 ASN B O 1
ATOM 2241 N N . GLY B 1 124 ? -7.484 -9.453 -2.008 1 87.56 124 GLY B N 1
ATOM 2242 C CA . GLY B 1 124 ? -8.406 -10.43 -1.456 1 87.56 124 GLY B CA 1
ATOM 2243 C C . GLY B 1 124 ? -9.664 -10.602 -2.291 1 87.56 124 GLY B C 1
ATOM 2244 O O . GLY B 1 124 ? -9.953 -11.711 -2.756 1 87.56 124 GLY B O 1
ATOM 2245 N N . PRO B 1 125 ? -10.406 -9.523 -2.506 1 86.94 125 PRO B N 1
ATOM 2246 C CA . PRO B 1 125 ? -11.656 -9.625 -3.264 1 86.94 125 PRO B CA 1
ATOM 2247 C C . PRO B 1 125 ? -11.438 -10.133 -4.688 1 86.94 125 PRO B C 1
ATOM 2249 O O . PRO B 1 125 ? -12.242 -10.922 -5.191 1 86.94 125 PRO B O 1
ATOM 2252 N N . PHE B 1 126 ? -10.352 -9.75 -5.344 1 87.94 126 PHE B N 1
ATOM 2253 C CA . PHE B 1 126 ? -10.031 -10.242 -6.676 1 87.94 126 PHE B CA 1
ATOM 2254 C C . PHE B 1 126 ? -9.789 -11.75 -6.656 1 87.94 126 PHE B C 1
ATOM 2256 O O . PHE B 1 126 ? -10.383 -12.492 -7.434 1 87.94 126 PHE B O 1
ATOM 2263 N N . TYR B 1 127 ? -8.961 -12.195 -5.766 1 95.12 127 TYR B N 1
ATOM 2264 C CA . TYR B 1 127 ? -8.664 -13.617 -5.68 1 95.12 127 TYR B CA 1
ATOM 2265 C C . TYR B 1 127 ? -9.898 -14.414 -5.289 1 95.12 127 TYR B C 1
ATOM 2267 O O . TYR B 1 127 ? -10.078 -15.555 -5.73 1 95.12 127 TYR B O 1
ATOM 2275 N N . GLY B 1 128 ? -10.727 -13.797 -4.422 1 96.75 128 GLY B N 1
ATOM 2276 C CA . GLY B 1 128 ? -12 -14.422 -4.105 1 96.75 128 GLY B CA 1
ATOM 2277 C C . GLY B 1 128 ? -12.859 -14.688 -5.328 1 96.75 128 GLY B C 1
ATOM 2278 O O . GLY B 1 128 ? -13.422 -15.773 -5.477 1 96.75 128 GLY B O 1
ATOM 2279 N N . LYS B 1 129 ? -12.953 -13.727 -6.215 1 95.56 129 LYS B N 1
ATOM 2280 C CA . LYS B 1 129 ? -13.719 -13.867 -7.453 1 95.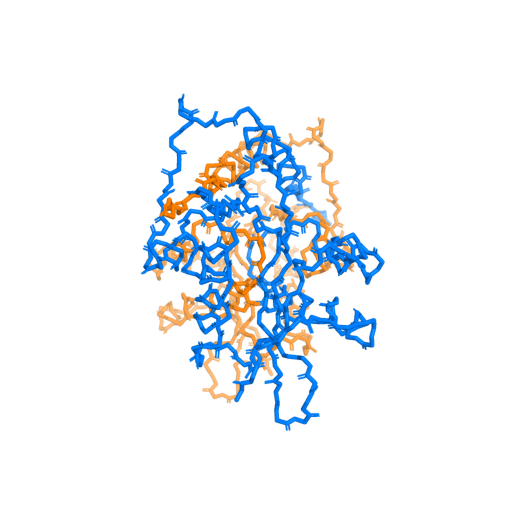56 129 LYS B CA 1
ATOM 2281 C C . LYS B 1 129 ? -13.109 -14.938 -8.352 1 95.56 129 LYS B C 1
ATOM 2283 O O . LYS B 1 129 ? -13.805 -15.523 -9.188 1 95.56 129 LYS B O 1
ATOM 2288 N N . MET B 1 130 ? -11.859 -15.211 -8.18 1 96.88 130 MET B N 1
ATOM 2289 C CA . MET B 1 130 ? -11.148 -16.203 -8.984 1 96.88 130 MET B CA 1
ATOM 2290 C C . MET B 1 130 ? -11.234 -17.578 -8.352 1 96.88 130 MET B C 1
ATOM 2292 O O . MET B 1 130 ? -10.641 -18.547 -8.852 1 96.88 130 MET B O 1
ATOM 2296 N N . GLY B 1 131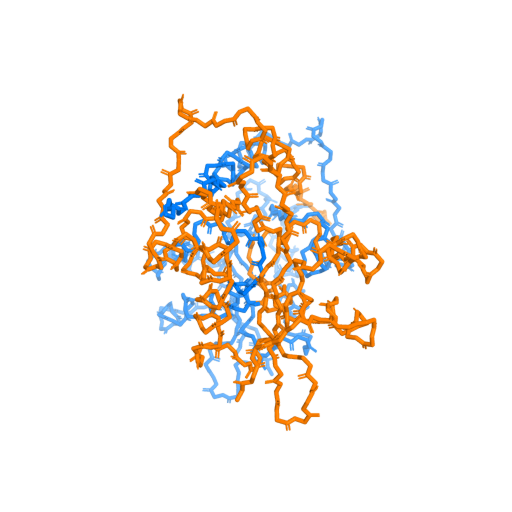 ? -11.883 -17.688 -7.203 1 97.88 131 GLY B N 1
ATOM 2297 C CA . GLY B 1 131 ? -12.133 -18.984 -6.602 1 97.88 131 GLY B CA 1
ATOM 2298 C C . GLY B 1 131 ? -11.266 -19.266 -5.387 1 97.88 131 GLY B C 1
ATOM 2299 O O . GLY B 1 131 ? -11.383 -20.312 -4.754 1 97.88 131 GLY B O 1
ATOM 2300 N N . PHE B 1 132 ? -10.367 -18.312 -5.062 1 98.25 132 PHE B N 1
ATOM 2301 C CA . PHE B 1 132 ? -9.555 -18.484 -3.863 1 98.25 132 PHE B CA 1
ATOM 2302 C C . PHE B 1 132 ? -10.391 -18.266 -2.607 1 98.25 132 PHE B C 1
ATOM 2304 O O . PHE B 1 132 ? -11.367 -17.516 -2.631 1 98.25 132 PHE B O 1
ATOM 2311 N N . VAL B 1 133 ? -9.898 -18.891 -1.513 1 97.75 133 VAL B N 1
ATOM 2312 C CA . VAL B 1 133 ? -10.547 -18.734 -0.214 1 97.75 133 VAL B CA 1
ATOM 2313 C C . VAL B 1 133 ? -9.5 -18.438 0.853 1 97.75 133 VAL B C 1
ATOM 2315 O O . VAL B 1 133 ? -8.406 -19 0.842 1 97.75 133 VAL B O 1
ATOM 2318 N N . GLU B 1 134 ? -9.898 -17.531 1.739 1 96.62 134 GLU B N 1
ATOM 2319 C CA . GLU B 1 134 ? -8.992 -17.234 2.848 1 96.62 134 GLU B CA 1
ATOM 2320 C C . GLU B 1 134 ? -8.828 -18.453 3.762 1 96.62 134 GLU B C 1
ATOM 2322 O O . GLU B 1 134 ? -9.812 -19.125 4.082 1 96.62 134 GLU B O 1
ATOM 2327 N N . ILE B 1 135 ? -7.59 -18.719 4.109 1 96.25 135 ILE B N 1
ATOM 2328 C CA . ILE B 1 135 ? -7.289 -19.812 5.023 1 96.25 135 ILE B CA 1
ATOM 2329 C C . ILE B 1 135 ? -7.336 -19.312 6.465 1 96.25 135 ILE B C 1
ATOM 2331 O O . ILE B 1 135 ? -6.57 -18.422 6.848 1 96.25 135 ILE B O 1
ATOM 2335 N N . PRO B 1 136 ? -8.234 -19.938 7.254 1 92.56 136 PRO B N 1
ATOM 2336 C CA . PRO B 1 136 ? -8.227 -19.547 8.664 1 92.56 136 PRO B CA 1
ATOM 2337 C C . PRO B 1 136 ? -6.898 -19.859 9.352 1 92.56 136 PRO B C 1
ATOM 2339 O O . PRO B 1 136 ? -6.238 -20.844 9.016 1 92.56 136 PRO B O 1
ATOM 2342 N N . ASP B 1 137 ? -6.578 -18.969 10.32 1 88.25 137 ASP B N 1
ATOM 2343 C CA . ASP B 1 137 ? -5.316 -19.141 11.031 1 88.25 137 ASP B CA 1
ATOM 2344 C C . ASP B 1 137 ? -5.172 -20.562 11.578 1 88.25 137 ASP B C 1
ATOM 2346 O O . ASP B 1 137 ? -4.094 -21.156 11.5 1 88.25 137 ASP B O 1
ATOM 2350 N N . ALA B 1 138 ? -6.238 -21.172 12.023 1 90.38 138 ALA B N 1
ATOM 2351 C CA . ALA B 1 138 ? -6.23 -22.5 12.656 1 90.38 138 ALA B CA 1
ATOM 2352 C C . ALA B 1 138 ? -5.926 -23.594 11.633 1 90.38 138 ALA B C 1
ATOM 2354 O O . ALA B 1 138 ? -5.406 -24.656 11.992 1 90.38 138 ALA B O 1
ATOM 2355 N N . ASP B 1 139 ? -6.145 -23.422 10.383 1 91.69 139 ASP B N 1
ATOM 2356 C CA . ASP B 1 139 ? -6.008 -24.422 9.336 1 91.69 139 ASP B CA 1
ATOM 2357 C C . ASP B 1 139 ? -4.785 -24.156 8.461 1 91.69 139 ASP B C 1
ATOM 2359 O O . ASP B 1 139 ? -4.531 -24.875 7.496 1 91.69 139 ASP B O 1
ATOM 2363 N N . MET B 1 140 ? -4.047 -23.203 8.805 1 92.94 140 MET B N 1
ATOM 2364 C CA . MET B 1 140 ? -2.967 -22.75 7.938 1 92.94 140 MET B CA 1
ATOM 2365 C C . MET B 1 140 ? -1.737 -23.641 8.07 1 92.94 140 MET B C 1
ATOM 2367 O O . MET B 1 140 ? -1.247 -23.859 9.18 1 92.94 140 MET B O 1
ATOM 2371 N N . PRO B 1 141 ? -1.296 -24.141 6.922 1 91.62 141 PRO B N 1
ATOM 2372 C CA . PRO B 1 141 ? -0.035 -24.891 6.984 1 91.62 141 PRO B CA 1
ATOM 2373 C C . PRO B 1 141 ? 1.111 -24.062 7.559 1 91.62 141 PRO B C 1
ATOM 2375 O O . PRO B 1 141 ? 1.142 -22.844 7.383 1 91.62 141 PRO B O 1
ATOM 2378 N N . ARG B 1 142 ? 2.023 -24.703 8.164 1 92.06 142 ARG B N 1
ATOM 2379 C CA . ARG B 1 142 ? 3.096 -24.047 8.906 1 92.06 142 ARG B CA 1
ATOM 2380 C C . ARG B 1 142 ? 3.9 -23.125 8.008 1 92.06 142 ARG B C 1
ATOM 2382 O O . ARG B 1 142 ? 4.238 -22 8.398 1 92.06 142 ARG B O 1
ATOM 2389 N N . HIS B 1 143 ? 4.211 -23.625 6.816 1 91 143 HIS B N 1
ATOM 2390 C CA . HIS B 1 143 ? 5.043 -22.812 5.93 1 91 143 HIS B CA 1
ATOM 2391 C C . HIS B 1 143 ? 4.34 -21.5 5.559 1 91 143 HIS B C 1
ATOM 2393 O O . HIS B 1 143 ? 4.984 -20.453 5.438 1 91 143 HIS B O 1
ATOM 2399 N N . LEU B 1 144 ? 3.021 -21.5 5.414 1 92.5 144 LEU B N 1
ATOM 2400 C CA . LEU B 1 144 ? 2.266 -20.281 5.105 1 92.5 144 LEU B CA 1
ATOM 2401 C C . LEU B 1 144 ? 2.164 -19.375 6.328 1 92.5 144 LEU B C 1
ATOM 2403 O O . LEU B 1 144 ? 2.236 -18.156 6.207 1 92.5 144 LEU B O 1
ATOM 2407 N N . ALA B 1 145 ? 2.041 -20.031 7.453 1 93.06 145 ALA B N 1
ATOM 2408 C CA . ALA B 1 145 ? 2.002 -19.281 8.703 1 93.06 145 ALA B CA 1
ATOM 2409 C C . ALA B 1 145 ? 3.301 -18.5 8.922 1 93.06 145 ALA B C 1
ATOM 2411 O O . ALA B 1 145 ? 3.277 -17.344 9.344 1 93.06 145 ALA B O 1
ATOM 2412 N N . ASP B 1 146 ? 4.375 -19.188 8.586 1 91.81 146 ASP B N 1
ATOM 2413 C CA . ASP B 1 146 ? 5.68 -18.547 8.742 1 91.81 146 ASP B CA 1
ATOM 2414 C C . ASP B 1 146 ? 5.836 -17.375 7.773 1 91.81 146 ASP B C 1
ATOM 2416 O O . ASP B 1 146 ? 6.332 -16.312 8.156 1 91.81 146 ASP B O 1
ATOM 2420 N N . THR B 1 147 ? 5.41 -17.609 6.574 1 88.38 147 THR B N 1
ATOM 2421 C CA . THR B 1 147 ? 5.477 -16.562 5.566 1 88.38 147 THR B CA 1
ATOM 2422 C C . THR B 1 147 ? 4.637 -15.352 5.984 1 88.38 147 THR B C 1
ATOM 2424 O O . THR B 1 147 ? 5.109 -14.211 5.938 1 88.38 147 THR B O 1
ATOM 2427 N N . LEU B 1 148 ? 3.434 -15.602 6.426 1 88.81 148 LEU B N 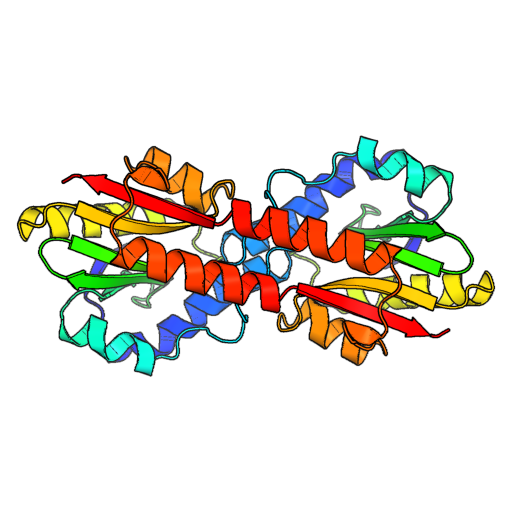1
ATOM 2428 C CA . LEU B 1 148 ? 2.518 -14.539 6.832 1 88.81 148 LEU B CA 1
ATOM 2429 C C . LEU B 1 148 ? 3.059 -13.781 8.039 1 88.81 148 LEU B C 1
ATOM 2431 O O . LEU B 1 148 ? 2.977 -12.555 8.094 1 88.81 148 LEU B O 1
ATOM 2435 N N . LYS B 1 149 ? 3.613 -14.508 9.016 1 87.31 149 LYS B N 1
ATOM 2436 C CA . LYS B 1 149 ? 4.199 -13.898 10.203 1 87.31 149 LYS B CA 1
ATOM 2437 C C . LYS B 1 149 ? 5.336 -12.945 9.836 1 87.31 149 LYS B C 1
ATOM 2439 O O . LYS B 1 149 ? 5.426 -11.844 10.367 1 87.31 149 LYS B O 1
ATOM 2444 N N . ALA B 1 150 ? 6.199 -13.43 8.93 1 85.5 150 ALA B N 1
ATOM 2445 C CA . ALA B 1 150 ? 7.32 -12.609 8.484 1 85.5 150 ALA B CA 1
ATOM 2446 C C . ALA B 1 150 ? 6.828 -11.352 7.766 1 85.5 150 ALA B C 1
ATOM 2448 O O . ALA B 1 150 ? 7.359 -10.258 7.98 1 85.5 150 ALA B O 1
ATOM 2449 N N . GLU B 1 151 ? 5.82 -11.484 6.969 1 82.88 151 GLU B N 1
ATOM 2450 C CA . GLU B 1 151 ? 5.262 -10.359 6.227 1 82.88 151 GLU B CA 1
ATOM 2451 C C . GLU B 1 151 ? 4.594 -9.359 7.164 1 82.88 151 GLU B C 1
ATOM 2453 O O . GLU B 1 151 ? 4.734 -8.148 6.992 1 82.88 151 GLU B O 1
ATOM 2458 N N . ARG B 1 152 ? 3.887 -9.867 8.133 1 80.25 152 ARG B N 1
ATOM 2459 C CA . ARG B 1 152 ? 3.232 -9.008 9.117 1 80.25 152 ARG B CA 1
ATOM 2460 C C . ARG B 1 152 ? 4.258 -8.234 9.938 1 80.25 152 ARG B C 1
ATOM 2462 O O . ARG B 1 152 ? 4.074 -7.051 10.211 1 80.25 152 ARG B O 1
ATOM 2469 N N . ALA B 1 153 ? 5.352 -8.93 10.297 1 78.81 153 ALA B N 1
ATOM 2470 C CA . ALA B 1 153 ? 6.422 -8.289 11.055 1 78.81 153 ALA B CA 1
ATOM 2471 C C . ALA B 1 153 ? 7.074 -7.172 10.25 1 78.81 153 ALA B C 1
ATOM 2473 O O . ALA B 1 153 ? 7.348 -6.094 10.781 1 78.81 153 ALA B O 1
ATOM 2474 N N . ARG B 1 154 ? 7.312 -7.426 9.008 1 76.19 154 ARG B N 1
ATOM 2475 C CA . ARG B 1 154 ? 7.914 -6.422 8.133 1 76.19 154 ARG B CA 1
ATOM 2476 C C . ARG B 1 154 ? 7.016 -5.195 8.008 1 76.19 154 ARG B C 1
ATOM 2478 O O . ARG B 1 154 ? 7.5 -4.062 8.008 1 76.19 154 ARG B O 1
ATOM 2485 N N . ASN B 1 155 ? 5.719 -5.453 7.902 1 73.38 155 ASN B N 1
ATOM 2486 C CA . ASN B 1 155 ? 4.762 -4.359 7.781 1 73.38 155 ASN B CA 1
ATOM 2487 C C . ASN B 1 155 ? 4.711 -3.514 9.047 1 73.38 155 ASN B C 1
ATOM 2489 O O . ASN B 1 155 ? 4.547 -2.295 8.984 1 73.38 155 ASN B O 1
ATOM 2493 N N . LEU B 1 156 ? 4.816 -4.223 10.141 1 73.12 156 LEU B N 1
ATOM 2494 C CA . LEU B 1 156 ? 4.836 -3.533 11.43 1 73.12 156 LEU B CA 1
ATOM 2495 C C . LEU B 1 156 ? 6.055 -2.619 11.531 1 73.12 156 LEU B C 1
ATOM 2497 O O . LEU B 1 156 ? 5.949 -1.499 12.039 1 73.12 156 LEU B O 1
ATOM 2501 N N . GLU B 1 157 ? 7.113 -3.072 11 1 76.56 157 GLU B N 1
ATOM 2502 C CA . GLU B 1 157 ? 8.367 -2.328 11.109 1 76.56 157 GLU B CA 1
ATOM 2503 C C . GLU B 1 157 ? 8.383 -1.131 10.164 1 76.56 157 GLU B C 1
ATOM 2505 O O . GLU B 1 157 ? 9.117 -0.167 10.391 1 76.56 157 GLU B O 1
ATOM 2510 N N . GLU B 1 158 ? 7.535 -1.207 9.266 1 80.31 158 GLU B N 1
ATOM 2511 C CA . GLU B 1 158 ? 7.547 -0.163 8.25 1 80.31 158 GLU B CA 1
ATOM 2512 C C . GLU B 1 158 ? 6.754 1.06 8.703 1 80.31 158 GLU B C 1
ATOM 2514 O O . GLU B 1 158 ? 6.914 2.15 8.148 1 80.31 158 GLU B O 1
ATOM 2519 N N . ARG B 1 159 ? 5.859 0.847 9.688 1 83.62 159 ARG B N 1
ATOM 2520 C CA . ARG B 1 159 ? 5.117 2.002 10.188 1 83.62 159 ARG B CA 1
ATOM 2521 C C . ARG B 1 159 ? 5.953 2.801 11.18 1 83.62 159 ARG B C 1
ATOM 2523 O O . ARG B 1 159 ? 6.617 2.225 12.047 1 83.62 159 ARG B O 1
ATOM 2530 N N . CYS B 1 160 ? 5.906 4.121 11.047 1 90.25 160 CYS B N 1
ATOM 2531 C CA . CYS B 1 160 ? 6.68 4.969 11.953 1 90.25 160 CYS B CA 1
ATOM 2532 C C . CYS B 1 160 ? 5.949 6.281 12.219 1 90.25 160 CYS B C 1
ATOM 2534 O O . CYS B 1 160 ? 4.961 6.594 11.555 1 90.25 160 CYS B O 1
ATOM 2536 N N . ALA B 1 161 ? 6.375 6.906 13.328 1 94.62 161 ALA B N 1
ATOM 2537 C CA . ALA B 1 161 ? 5.941 8.266 13.633 1 94.62 161 ALA B CA 1
ATOM 2538 C C . ALA B 1 161 ? 7.047 9.273 13.336 1 94.62 161 ALA B C 1
ATOM 2540 O O . ALA B 1 161 ? 8.227 9 13.578 1 94.62 161 ALA B O 1
ATOM 2541 N N . MET B 1 162 ? 6.676 10.398 12.727 1 96.56 162 MET B N 1
ATOM 2542 C CA . MET B 1 162 ? 7.625 11.477 12.445 1 96.56 162 MET B CA 1
ATOM 2543 C C . MET B 1 162 ? 7.133 12.797 13.016 1 96.56 162 MET B C 1
ATOM 2545 O O . MET B 1 162 ? 5.93 12.984 13.219 1 96.56 162 MET B O 1
ATOM 2549 N N . TRP B 1 163 ? 8.117 13.711 13.344 1 96.5 163 TRP B N 1
ATOM 2550 C CA . TRP B 1 163 ? 7.75 15.047 13.812 1 96.5 163 TRP B CA 1
ATOM 2551 C C . TRP B 1 163 ? 8.648 16.109 13.195 1 96.5 163 TRP B C 1
ATOM 2553 O O . TRP B 1 163 ? 9.75 15.797 12.719 1 96.5 163 TRP B O 1
ATOM 2563 N N . LEU B 1 164 ? 8.148 17.25 12.984 1 97.81 164 LEU B N 1
ATOM 2564 C CA . LEU B 1 164 ? 8.836 18.5 12.664 1 97.81 164 LEU B CA 1
ATOM 2565 C C . LEU B 1 164 ? 8.68 19.5 13.805 1 97.81 164 LEU B C 1
ATOM 2567 O O . LEU B 1 164 ? 7.562 19.922 14.125 1 97.81 164 LEU B O 1
ATOM 2571 N N . ILE B 1 165 ? 9.789 19.844 14.43 1 96.06 165 ILE B N 1
ATOM 2572 C CA . ILE B 1 165 ? 9.758 20.875 15.469 1 96.06 165 ILE B CA 1
ATOM 2573 C C . ILE B 1 165 ? 9.703 22.25 14.82 1 96.06 165 ILE B C 1
ATOM 2575 O O . ILE B 1 165 ? 10.469 22.547 13.898 1 96.06 165 ILE B O 1
ATOM 2579 N N . LEU B 1 166 ? 8.812 23 15.344 1 96.25 166 LEU B N 1
ATOM 2580 C CA . LEU B 1 166 ? 8.578 24.297 14.719 1 96.25 166 LEU B CA 1
ATOM 2581 C C . LEU B 1 166 ? 9.312 25.406 15.477 1 96.25 166 LEU B C 1
ATOM 2583 O O . LEU B 1 166 ? 9.539 25.297 16.688 1 96.25 166 LEU B O 1
#

Foldseek 3Di:
DDKDFDDLVQLQVQLVQVLQQCVVVVVDPQPPLPSPCSPHSVNQVVQNVVRQKMFDADPVRHGQWIWGWDDDPLETETDDTGGRPVCPPVCVSVVNVVVSVVVSVVVVGDYYHYDDDCPDCCTNVVVVVVPDDDDDPVRDDPVVVVVVVVSVVSSVVPDDDDDDDD/DDKDQDDLVQLQVQLVQVLQQCVVVVVDPQPPLPNPPSPHSVNQVVQNVVRQKMFDADPVRHGQWIWGWDDDPLETETDDTGGGPVCPPVCVSVVNVVVSVVVSVVVRGDYYHYDDDCPDCCTNVVVVVVPDDDDDPVRDDPVVVVVVVVVVVSSVVVDDDDDDDD